Protein AF-A0A160TTA6-F1 (afdb_monomer)

Nearest PDB structures (foldseek):
  7cqw-assembly1_A  TM=9.707E-01  e=1.052E-32  Rhodovulum sp. 12E13
  7cql-assembly1_A  TM=9.781E-01  e=6.300E-30  Rhodovulum sp. 12E13
  2wgs-assembly1_A  TM=8.982E-01  e=1.687E-17  Mycobacterium tuberculosis H37Rv
  4xyc-assembly2_W  TM=8.853E-01  e=3.412E-17  Mycobacterium tuberculosis
  1hto-assembly1_A  TM=8.866E-01  e=7.288E-17  Mycobacterium tuberculosis

Solvent-accessible surface area (backbone atoms only — not comparable to full-atom values): 15210 Å² total; per-residue (Å²): 130,90,54,55,72,61,52,49,54,54,46,52,50,34,49,76,70,69,43,54,58,79,53,74,46,77,42,91,20,93,93,39,69,48,76,46,56,60,86,64,60,65,67,60,44,21,53,50,49,54,49,46,61,49,50,50,33,54,51,26,44,76,70,79,43,82,62,79,46,55,20,41,83,45,93,56,41,46,44,37,62,43,66,43,78,46,70,50,59,44,99,81,70,80,45,62,55,13,43,23,95,86,38,96,68,14,46,18,74,60,36,43,12,21,46,9,12,39,56,72,41,42,42,33,45,37,34,56,27,32,60,40,72,50,28,36,58,32,38,67,42,69,74,18,83,83,71,52,48,74,43,24,55,38,65,46,40,22,48,78,38,71,48,31,22,26,19,28,76,46,65,26,40,38,32,40,38,66,24,23,40,64,34,47,49,59,59,43,49,49,50,51,49,32,28,19,49,53,4,49,78,66,62,28,74,60,71,77,69,47,93,67,55,41,87,83,48,41,84,77,57,78,90,67,51,62,51,60,76,38,48,68,60,9,35,59,41,34,72,66,34,64,64,55,28,72,55,64,33,58,67,51,45,53,52,52,42,52,55,50,53,51,52,49,52,57,54,75,71,56,84,51,70,68,56,49,79,75,48,75,87,111

Organism: NCBI:txid652676

pLDDT: mean 97.11, std 3.69, range [58.28, 98.94]

Secondary structure (DSSP, 8-state):
---HHHHHHHHHHHHHTT--EEEEEE-SSTT-EEEEE----HHHHHHHHHHHHHHHHHHHHHTT------S-SSSSS---B--EEE--B-TTS--BTTB-TTSTTSB-HHHHHHHHHHHHTHHHHHHHHS-STTGGGTTTPPPPTTS---S--BS-EESS-TTSSEEEEETTEEEE---BTTS-HHHHHHHHHHHHHHHHHTT--------S-HHHHGGG-SSPPBPPSSHHHHHHHHTT-HHHHHHH-HHHHHHHHHHHHHHHHHHHTPPPHHHHHHHTT-

Foldseek 3Di:
DLPCVLQVVLVVVCVVVVQAWDDKDADQFDPRIDTDGDDDPLVVQLVVLVVSVVSSQVSQVVVVHGDDQQQDPDQQTAGAWDKDKDFDAPPVNPDTQQADPPDPLRGDLLVQLLLLLCLVCVQLLLCQQQVAQSSLCLAVHDQHPSRHRLEEWFSAEAECASHHQKYSVHHRIIMGGHHTSVHNSNSVSLVSCLSSVVSNVVSGGSPDHDDDRCVPCVVVDPPIGTHDSGNLSNLVSNLVDPSCCVRVNNVCSVVSSVVSVVNVVVVVPDDDPVCCVVPVVD

Sequence (282 aa):
MRRYDVISEICDAMIALGWNPYQNDHGDANGQFEMNWDFDEALITADRHVFFKYMVKAIAEKHGMRATFMPKPFANLTGNGCHAHISIWDKMGKKNLFHSARDSLGLSKLAYQFLGGILHNADALAAIFNPTVNSYKRIDAQVTLSGATWSPNAITYGGNNRTHMVRVPDKGRFELRLMDGAVNPYLLQAGVLAAGLDGVDNQRDPGKPHDINMYTEGHKLRGVRRLPSNLLDAIRVFEKSKVLKAGLGEELVASYAKLKHLEWRSYAAAISPWERDHTLDC

InterPro domains:
  IPR008146 Glutamine synthetase, catalytic domain [PF00120] (5-277)
  IPR008146 Glutamine synthetase, catalytic domain [PS51987] (1-282)
  IPR008146 Glutamine synthetase, catalytic domain [SM01230] (1-196)
  IPR014746 Glutamine synthetase/guanido kinase, catalytic domain [SSF55931] (3-281)
  IPR027303 Glutamine synthetase, glycine-rich site [PS00181] (72-87)

Radius of gyration: 19.39 Å; Cα contacts (8 Å, |Δi|>4): 486; chains: 1; bounding box: 61×42×50 Å

Structure (mmCIF, N/CA/C/O backbone):
data_AF-A0A160TTA6-F1
#
_entry.id   AF-A0A160TTA6-F1
#
loop_
_atom_site.group_PDB
_atom_site.id
_atom_site.type_symbol
_atom_site.label_atom_id
_atom_site.label_alt_id
_atom_site.label_comp_id
_atom_site.label_asym_id
_atom_site.label_entity_id
_atom_site.label_seq_id
_atom_site.pdbx_PDB_ins_code
_atom_site.Cartn_x
_atom_site.Cartn_y
_atom_site.Cartn_z
_atom_site.occupancy
_atom_site.B_iso_or_equiv
_atom_site.auth_seq_id
_atom_site.auth_comp_id
_atom_site.auth_asym_id
_atom_site.auth_atom_id
_atom_site.pdbx_PDB_model_num
ATOM 1 N N . MET A 1 1 ? 14.648 14.426 -18.984 1.00 58.28 1 MET A N 1
ATOM 2 C CA . MET A 1 1 ? 13.457 14.839 -19.766 1.00 58.28 1 MET A CA 1
ATOM 3 C C . MET A 1 1 ? 12.220 14.355 -19.022 1.00 58.28 1 MET A C 1
ATOM 5 O O . MET A 1 1 ? 12.182 13.177 -18.696 1.00 58.28 1 MET A O 1
ATOM 9 N N . ARG A 1 2 ? 11.251 15.231 -18.722 1.00 77.19 2 ARG A N 1
ATOM 10 C CA . ARG A 1 2 ? 10.098 14.977 -17.821 1.00 77.19 2 ARG A CA 1
ATOM 11 C C . ARG A 1 2 ? 9.078 13.933 -18.319 1.00 77.19 2 ARG A C 1
ATOM 13 O O . ARG A 1 2 ? 8.029 13.797 -17.713 1.00 77.19 2 ARG A O 1
ATOM 20 N N . ARG A 1 3 ? 9.385 13.226 -19.417 1.00 93.25 3 ARG A N 1
ATOM 21 C CA . ARG A 1 3 ? 8.500 12.259 -20.091 1.00 93.25 3 ARG A CA 1
ATOM 22 C C . ARG A 1 3 ? 7.095 12.838 -20.314 1.00 93.25 3 ARG A C 1
ATOM 24 O O . ARG A 1 3 ? 6.107 12.172 -20.057 1.00 93.25 3 ARG A O 1
ATOM 31 N N . TYR A 1 4 ? 7.030 14.096 -20.760 1.00 96.12 4 TYR A N 1
ATOM 32 C CA . TYR A 1 4 ? 5.779 14.851 -20.831 1.00 96.12 4 TYR A CA 1
ATOM 33 C C . TYR A 1 4 ? 4.721 14.121 -21.661 1.00 96.12 4 TYR A C 1
ATOM 35 O O . TYR A 1 4 ? 3.651 13.873 -21.131 1.00 96.12 4 TYR A O 1
ATOM 43 N N . ASP A 1 5 ? 5.064 13.675 -22.873 1.00 97.44 5 ASP A N 1
ATOM 44 C CA . ASP A 1 5 ? 4.097 13.092 -23.815 1.00 97.44 5 ASP A CA 1
ATOM 45 C C . ASP A 1 5 ? 3.370 11.855 -23.260 1.00 97.44 5 ASP A C 1
ATOM 47 O O . ASP A 1 5 ? 2.154 11.732 -23.389 1.00 97.44 5 ASP A O 1
ATOM 51 N N . VAL A 1 6 ? 4.094 10.947 -22.592 1.00 98.06 6 VAL A N 1
ATOM 52 C CA . VAL A 1 6 ? 3.485 9.746 -21.996 1.00 98.06 6 VAL A CA 1
ATOM 53 C C . VAL A 1 6 ? 2.666 10.094 -20.747 1.00 98.06 6 VAL A C 1
ATOM 55 O O . VAL A 1 6 ? 1.596 9.529 -20.538 1.00 98.06 6 VAL A O 1
ATOM 58 N N . ILE A 1 7 ? 3.138 11.040 -19.925 1.00 98.31 7 ILE A N 1
ATOM 59 C CA . ILE A 1 7 ? 2.449 11.462 -18.696 1.00 98.31 7 ILE A CA 1
ATOM 60 C C . ILE A 1 7 ? 1.167 12.229 -19.027 1.00 98.31 7 ILE A C 1
ATOM 62 O O . ILE A 1 7 ? 0.130 11.962 -18.422 1.00 98.31 7 ILE A O 1
ATOM 66 N N . SER A 1 8 ? 1.209 13.149 -19.992 1.00 98.06 8 SER A N 1
ATOM 67 C CA . SER A 1 8 ? 0.031 13.904 -20.415 1.00 98.06 8 SER A CA 1
ATOM 68 C C . SER A 1 8 ? -1.012 12.986 -21.042 1.00 98.06 8 SER A C 1
ATOM 70 O O . SER A 1 8 ? -2.169 13.086 -20.663 1.00 98.06 8 SER A O 1
ATOM 72 N N . GLU A 1 9 ? -0.626 12.019 -21.886 1.00 98.62 9 GLU A N 1
ATOM 73 C CA . GLU A 1 9 ? -1.595 11.088 -22.487 1.00 98.62 9 GLU A CA 1
ATOM 74 C C . GLU A 1 9 ? -2.317 10.231 -21.429 1.00 98.62 9 GLU A C 1
ATOM 76 O O . GLU A 1 9 ? -3.533 10.051 -21.499 1.00 98.62 9 GLU A O 1
ATOM 81 N N . ILE A 1 10 ? -1.600 9.736 -20.412 1.00 98.69 10 ILE A N 1
ATOM 82 C CA . ILE A 1 10 ? -2.230 8.999 -19.303 1.00 98.69 10 ILE A CA 1
ATOM 83 C C . ILE A 1 10 ? -3.153 9.929 -18.493 1.00 98.69 10 ILE A C 1
ATOM 85 O O . ILE A 1 10 ? -4.236 9.515 -18.074 1.00 98.69 10 ILE A O 1
ATOM 89 N N . CYS A 1 11 ? -2.747 11.183 -18.270 1.00 98.75 11 CYS A N 1
ATOM 90 C CA . CYS A 1 11 ? -3.541 12.160 -17.528 1.00 98.75 11 CYS A CA 1
ATOM 91 C C . CYS A 1 11 ? -4.828 12.510 -18.284 1.00 98.75 11 CYS A C 1
ATOM 93 O O . CYS A 1 11 ? -5.907 12.478 -17.698 1.00 98.75 11 CYS A O 1
ATOM 95 N N . ASP A 1 12 ? -4.734 12.758 -19.588 1.00 98.69 12 ASP A N 1
ATOM 96 C CA . ASP A 1 12 ? -5.869 13.056 -20.461 1.00 98.69 12 ASP A CA 1
ATOM 97 C C . ASP A 1 12 ? -6.853 11.882 -20.516 1.00 98.69 12 ASP A C 1
ATOM 99 O O . ASP A 1 12 ? -8.067 12.085 -20.475 1.00 98.69 12 ASP A O 1
ATOM 103 N N . ALA A 1 13 ? -6.353 10.641 -20.514 1.00 98.75 13 ALA A N 1
ATOM 104 C CA . ALA A 1 13 ? -7.200 9.457 -20.404 1.00 98.75 13 ALA A CA 1
ATOM 105 C C . ALA A 1 13 ? -7.976 9.425 -19.072 1.00 98.75 13 ALA A C 1
ATOM 107 O O . ALA A 1 13 ? -9.175 9.149 -19.069 1.00 98.75 13 ALA A O 1
ATOM 108 N N . MET A 1 14 ? -7.342 9.765 -17.944 1.00 98.81 14 MET A N 1
ATOM 109 C CA . MET A 1 14 ? -8.037 9.879 -16.652 1.00 98.81 14 MET A CA 1
ATOM 110 C C . MET A 1 14 ? -9.062 11.025 -16.625 1.00 98.81 14 MET A C 1
ATOM 112 O O . MET A 1 14 ? -10.125 10.866 -16.020 1.00 98.81 14 MET A O 1
ATOM 116 N N . ILE A 1 15 ? -8.782 12.156 -17.290 1.00 98.75 15 ILE A N 1
ATOM 117 C CA . ILE A 1 15 ? -9.747 13.257 -17.466 1.00 98.75 15 ILE A CA 1
ATOM 118 C C . ILE A 1 15 ? -10.962 12.760 -18.256 1.00 98.75 15 ILE A C 1
ATOM 120 O O . ILE A 1 15 ? -12.094 12.942 -17.812 1.00 98.75 15 ILE A O 1
ATOM 124 N N . ALA A 1 16 ? -10.742 12.081 -19.385 1.00 98.69 16 ALA A N 1
ATOM 125 C CA . ALA A 1 16 ? -11.813 11.542 -20.223 1.00 98.69 16 ALA A CA 1
ATOM 126 C C . ALA A 1 16 ? -12.671 10.488 -19.498 1.00 98.69 16 ALA A C 1
ATOM 128 O O . ALA A 1 16 ? -13.871 10.389 -19.746 1.00 98.69 16 ALA A O 1
ATOM 129 N N . LEU A 1 17 ? -12.072 9.726 -18.579 1.00 98.56 17 LEU A N 1
ATOM 130 C CA . LEU A 1 17 ? -12.767 8.750 -17.733 1.00 98.56 17 LEU A CA 1
ATOM 131 C C . LEU A 1 17 ? -13.467 9.379 -16.514 1.00 98.56 17 LEU A C 1
ATOM 133 O O . LEU A 1 17 ? -14.127 8.662 -15.761 1.00 98.56 17 LEU A O 1
ATOM 137 N N . GLY A 1 18 ? -13.324 10.692 -16.299 1.00 98.50 18 GLY A N 1
ATOM 138 C CA . GLY A 1 18 ? -13.956 11.411 -15.192 1.00 98.50 18 GLY A CA 1
ATOM 139 C C . GLY A 1 18 ? -13.368 11.080 -13.819 1.00 98.50 18 GLY A C 1
ATOM 140 O O . GLY A 1 18 ? -14.086 11.110 -12.826 1.00 98.50 18 GLY A O 1
ATOM 141 N N . TRP A 1 19 ? -12.084 10.715 -13.744 1.00 98.56 19 TRP A N 1
ATOM 142 C CA . TRP A 1 19 ? -11.431 10.362 -12.473 1.00 98.56 19 TRP A CA 1
ATOM 143 C C . TRP A 1 19 ? -10.874 11.573 -11.717 1.00 98.56 19 TRP A C 1
ATOM 145 O O . TRP A 1 19 ? -10.394 11.414 -10.599 1.00 98.56 19 TRP A O 1
ATOM 155 N N . ASN A 1 20 ? -10.926 12.764 -12.321 1.00 98.44 20 ASN A N 1
ATOM 156 C CA . ASN A 1 20 ? -10.395 14.015 -11.773 1.00 98.44 20 ASN A CA 1
ATOM 157 C C . ASN A 1 20 ? -8.917 13.907 -11.341 1.00 98.44 20 ASN A C 1
ATOM 159 O O . ASN A 1 20 ? -8.597 14.043 -10.157 1.00 98.44 20 ASN A O 1
ATOM 163 N N . PRO A 1 21 ? -7.982 13.639 -12.271 1.00 98.69 21 PRO A N 1
ATOM 164 C CA . PRO A 1 21 ? -6.564 13.716 -11.949 1.00 98.69 21 PRO A CA 1
ATOM 165 C C . PRO A 1 21 ? -6.176 15.154 -11.585 1.00 98.69 21 PRO A C 1
ATOM 167 O O . PRO A 1 21 ? -6.604 16.100 -12.246 1.00 98.69 21 PRO A O 1
ATOM 170 N N . TYR A 1 22 ? -5.360 15.322 -10.544 1.00 98.12 22 TYR A N 1
ATOM 171 C CA . TYR A 1 22 ? -5.055 16.652 -9.995 1.00 98.12 22 TYR A CA 1
ATOM 172 C C . TYR A 1 22 ? -3.560 16.961 -9.854 1.00 98.12 22 TYR A C 1
ATOM 174 O O . TYR A 1 22 ? -3.201 18.127 -9.696 1.00 98.12 22 TYR A O 1
ATOM 182 N N . GLN A 1 23 ? -2.675 15.961 -9.924 1.00 97.81 23 GLN A N 1
ATOM 183 C CA . GLN A 1 23 ? -1.223 16.174 -9.943 1.00 97.81 23 GLN A CA 1
ATOM 184 C C . GLN A 1 23 ? -0.488 15.006 -10.610 1.00 97.81 23 GLN A C 1
ATOM 186 O O . GLN A 1 23 ? -0.948 13.861 -10.574 1.00 97.81 23 GLN A O 1
ATOM 191 N N . ASN A 1 24 ? 0.668 15.314 -11.197 1.00 98.06 24 ASN A N 1
ATOM 192 C CA . ASN A 1 24 ? 1.591 14.348 -11.780 1.00 98.06 24 ASN A CA 1
ATOM 193 C C . ASN A 1 24 ? 3.011 14.742 -11.380 1.00 98.06 24 ASN A C 1
ATOM 195 O O . ASN A 1 24 ? 3.449 15.854 -11.681 1.00 98.06 24 ASN A O 1
ATOM 199 N N . ASP A 1 25 ? 3.734 13.827 -10.748 1.00 97.25 25 ASP A N 1
ATOM 200 C CA . ASP A 1 25 ? 5.014 14.116 -10.118 1.00 97.25 25 ASP A CA 1
ATOM 201 C C . ASP A 1 25 ? 6.105 13.170 -10.616 1.00 97.25 25 ASP A C 1
ATOM 203 O O . ASP A 1 25 ? 5.880 11.990 -10.898 1.00 97.25 25 ASP A O 1
ATOM 207 N N . HIS A 1 26 ? 7.331 13.688 -10.688 1.00 97.00 26 HIS A N 1
ATOM 208 C CA . HIS A 1 26 ? 8.497 12.817 -10.706 1.00 97.00 26 HIS A CA 1
ATOM 209 C C . HIS A 1 26 ? 8.691 12.285 -9.281 1.00 97.00 26 HIS A C 1
ATOM 211 O O . HIS A 1 26 ? 8.783 13.065 -8.334 1.00 97.00 26 HIS A O 1
ATOM 217 N N . GLY A 1 27 ? 8.753 10.962 -9.136 1.00 93.69 27 GLY A N 1
ATOM 218 C CA . GLY A 1 27 ? 8.990 10.306 -7.854 1.00 93.69 27 GLY A CA 1
ATOM 219 C C . GLY A 1 27 ? 10.400 10.563 -7.318 1.00 93.69 27 GLY A C 1
ATOM 220 O O . GLY A 1 27 ? 11.229 11.215 -7.949 1.00 93.69 27 GLY A O 1
ATOM 221 N N . ASP A 1 28 ? 10.694 10.021 -6.142 1.00 97.31 28 ASP A N 1
ATOM 222 C CA . ASP A 1 28 ? 11.989 10.223 -5.481 1.00 97.31 28 ASP A CA 1
ATOM 223 C C . ASP A 1 28 ? 13.131 9.458 -6.182 1.00 97.31 28 ASP A C 1
ATOM 225 O O . ASP A 1 28 ? 14.270 9.920 -6.235 1.00 97.31 28 ASP A O 1
ATOM 229 N N . ALA A 1 29 ? 12.830 8.299 -6.779 1.00 97.50 29 ALA A N 1
ATOM 230 C CA . ALA A 1 29 ? 13.793 7.553 -7.584 1.00 97.50 29 ALA A CA 1
ATOM 231 C C . ALA A 1 29 ? 13.915 8.104 -9.016 1.00 97.50 29 ALA A C 1
ATOM 233 O O . ALA A 1 29 ? 12.930 8.462 -9.660 1.00 97.50 29 ALA A O 1
ATOM 234 N N . ASN A 1 30 ? 15.129 8.077 -9.573 1.00 96.88 30 ASN A N 1
ATOM 235 C CA . ASN A 1 30 ? 15.360 8.396 -10.985 1.00 96.88 30 ASN A CA 1
ATOM 236 C C . ASN A 1 30 ? 14.511 7.495 -11.902 1.00 96.88 30 ASN A C 1
ATOM 238 O O . ASN A 1 30 ? 14.653 6.273 -11.871 1.00 96.88 30 ASN A O 1
ATOM 242 N N . GLY A 1 31 ? 13.651 8.099 -12.731 1.00 96.19 31 GLY A N 1
ATOM 243 C CA . GLY A 1 31 ? 12.747 7.374 -13.634 1.00 96.19 31 GLY A CA 1
ATOM 244 C C . GLY A 1 31 ? 11.439 6.889 -12.996 1.00 96.19 31 GLY A C 1
ATOM 245 O O . GLY A 1 31 ? 10.679 6.188 -13.661 1.00 96.19 31 GLY A O 1
ATOM 246 N N . GLN A 1 32 ? 11.167 7.254 -11.742 1.00 98.19 32 GLN A N 1
ATOM 247 C CA . GLN A 1 32 ? 9.895 7.003 -11.067 1.00 98.19 32 GLN A CA 1
ATOM 248 C C . GLN A 1 32 ? 8.922 8.161 -11.308 1.00 98.19 32 GLN A C 1
ATOM 250 O O . GLN A 1 32 ? 9.328 9.320 -11.336 1.00 98.19 32 GLN A O 1
ATOM 255 N N . PHE A 1 33 ? 7.635 7.848 -11.443 1.00 98.38 33 PHE A N 1
ATOM 256 C CA . PHE A 1 33 ? 6.562 8.826 -11.617 1.00 98.38 33 PHE A CA 1
ATOM 257 C C . PHE A 1 33 ? 5.347 8.430 -10.778 1.00 98.38 33 PHE A C 1
ATOM 259 O O . PHE A 1 33 ? 5.135 7.245 -10.513 1.00 98.38 33 PHE A O 1
ATOM 266 N N . GLU A 1 34 ? 4.558 9.423 -10.384 1.00 98.50 34 GLU A N 1
ATOM 267 C CA . GLU A 1 34 ? 3.290 9.270 -9.674 1.00 98.50 34 GLU A CA 1
ATOM 268 C C . GLU A 1 34 ? 2.223 10.128 -10.362 1.00 98.50 34 GLU A C 1
ATOM 270 O O . GLU A 1 34 ? 2.516 11.218 -10.853 1.00 98.50 34 GLU A O 1
ATOM 275 N N . MET A 1 35 ? 0.994 9.620 -10.426 1.00 98.62 35 MET A N 1
ATOM 276 C CA . MET A 1 35 ? -0.158 10.333 -10.973 1.00 98.62 35 MET A CA 1
ATOM 277 C C . MET A 1 35 ? -1.334 10.108 -10.030 1.00 98.62 35 MET A C 1
ATOM 279 O O . MET A 1 35 ? -1.684 8.956 -9.760 1.00 98.62 35 MET A O 1
ATOM 283 N N . ASN A 1 36 ? -1.920 11.185 -9.509 1.00 98.75 36 ASN A N 1
ATOM 284 C CA . ASN A 1 36 ? -2.978 11.103 -8.505 1.00 98.75 36 ASN A CA 1
ATOM 285 C C . ASN A 1 36 ? -4.312 11.599 -9.058 1.00 98.75 36 ASN A C 1
ATOM 287 O O . ASN A 1 36 ? -4.366 12.545 -9.846 1.00 98.75 36 ASN A O 1
ATOM 291 N N . TRP A 1 37 ? -5.383 10.968 -8.589 1.00 98.81 37 TRP A N 1
ATOM 292 C CA . TRP A 1 37 ? -6.767 11.261 -8.938 1.00 98.81 37 TRP A CA 1
ATOM 293 C C . TRP A 1 37 ? -7.654 11.179 -7.691 1.00 98.81 37 TRP A C 1
ATOM 295 O O . TRP A 1 37 ? -7.202 10.708 -6.640 1.00 98.81 37 TRP A O 1
ATOM 305 N N . ASP A 1 38 ? -8.892 11.663 -7.788 1.00 98.56 38 ASP A N 1
ATOM 306 C CA . ASP A 1 38 ? -9.808 11.734 -6.648 1.00 98.56 38 ASP A CA 1
ATOM 307 C C . ASP A 1 38 ? -10.083 10.357 -6.019 1.00 98.56 38 ASP A C 1
ATOM 309 O O . ASP A 1 38 ? -10.197 9.327 -6.693 1.00 98.56 38 ASP A O 1
ATOM 313 N N . PHE A 1 39 ? -10.230 10.345 -4.693 1.00 98.19 39 PHE A N 1
ATOM 314 C CA . PHE A 1 39 ? -10.709 9.163 -3.982 1.00 98.19 39 PHE A CA 1
ATOM 315 C C . PHE A 1 39 ? -12.179 8.888 -4.320 1.00 98.19 39 PHE A C 1
ATOM 317 O O . PHE A 1 39 ? -12.927 9.787 -4.697 1.00 98.19 39 PHE A O 1
ATOM 324 N N . ASP A 1 40 ? -12.604 7.643 -4.132 1.00 97.94 40 ASP A N 1
ATOM 325 C CA . ASP A 1 40 ? -13.982 7.217 -4.369 1.00 97.94 40 ASP A CA 1
ATOM 326 C C . ASP A 1 40 ? -14.344 6.056 -3.432 1.00 97.94 40 ASP A C 1
ATOM 328 O O . ASP A 1 40 ? -13.529 5.634 -2.601 1.00 97.94 40 ASP A O 1
ATOM 332 N N . GLU A 1 41 ? -15.541 5.494 -3.586 1.00 97.62 41 GLU A N 1
ATOM 333 C CA . GLU A 1 41 ? -15.908 4.233 -2.951 1.00 97.62 41 GLU A CA 1
ATOM 334 C C . GLU A 1 41 ? -14.845 3.152 -3.202 1.00 97.62 41 GLU A C 1
ATOM 336 O O . GLU A 1 41 ? -14.205 3.089 -4.258 1.00 97.62 41 GLU A O 1
ATOM 341 N N . ALA A 1 42 ? -14.647 2.276 -2.215 1.00 98.00 42 ALA A N 1
ATOM 342 C CA . ALA A 1 42 ? -13.538 1.324 -2.216 1.00 98.00 42 ALA A CA 1
ATOM 343 C C . ALA A 1 42 ? -13.537 0.410 -3.454 1.00 98.00 42 ALA A C 1
ATOM 345 O O . ALA A 1 42 ? -12.476 0.158 -4.025 1.00 98.00 42 ALA A O 1
ATOM 346 N N . LEU A 1 43 ? -14.716 -0.052 -3.890 1.00 98.56 43 LEU A N 1
ATOM 347 C CA . LEU A 1 43 ? -14.852 -0.904 -5.073 1.00 98.56 43 LEU A CA 1
ATOM 348 C C . LEU A 1 43 ? -14.518 -0.142 -6.363 1.00 98.56 43 LEU A C 1
ATOM 350 O O . LEU A 1 43 ? -13.708 -0.620 -7.152 1.00 98.56 43 LEU A O 1
ATOM 354 N N . ILE A 1 44 ? -15.054 1.073 -6.522 1.00 98.62 44 ILE A N 1
ATOM 355 C CA . ILE A 1 44 ? -14.758 1.942 -7.670 1.00 98.62 44 ILE A CA 1
ATOM 356 C C . ILE A 1 44 ? -13.254 2.217 -7.737 1.00 98.62 44 ILE A C 1
ATOM 358 O O . ILE A 1 44 ? -12.626 2.048 -8.780 1.00 98.62 44 ILE A O 1
ATOM 362 N N . THR A 1 45 ? -12.640 2.575 -6.608 1.00 98.81 45 THR A N 1
ATOM 363 C CA . THR A 1 45 ? -11.193 2.806 -6.534 1.00 98.81 45 THR A CA 1
ATOM 364 C C . THR A 1 45 ? -10.389 1.541 -6.859 1.00 98.81 45 THR A C 1
ATOM 366 O O . THR A 1 45 ? -9.350 1.639 -7.513 1.00 98.81 45 THR A O 1
ATOM 369 N N . ALA A 1 46 ? -10.845 0.350 -6.453 1.00 98.88 46 ALA A N 1
ATOM 370 C CA . ALA A 1 46 ? -10.182 -0.908 -6.800 1.00 98.88 46 ALA A CA 1
ATOM 371 C C . ALA A 1 46 ? -10.206 -1.175 -8.313 1.00 98.88 46 ALA A C 1
ATOM 373 O O . ALA A 1 46 ? -9.157 -1.481 -8.885 1.00 98.88 46 ALA A O 1
ATOM 374 N N . ASP A 1 47 ? -11.357 -0.984 -8.962 1.00 98.88 47 ASP A N 1
ATOM 375 C CA . ASP A 1 47 ? -11.508 -1.136 -10.414 1.00 98.88 47 ASP A CA 1
ATOM 376 C C . ASP A 1 47 ? -10.645 -0.122 -11.172 1.00 98.88 47 ASP A C 1
ATOM 378 O O . ASP A 1 47 ? -9.870 -0.496 -12.062 1.00 98.88 47 ASP A O 1
ATOM 382 N N . ARG A 1 48 ? -10.687 1.154 -10.756 1.00 98.81 48 ARG A N 1
ATOM 383 C CA . ARG A 1 48 ? -9.811 2.205 -11.296 1.00 98.81 48 ARG A CA 1
ATOM 384 C C . ARG A 1 48 ? -8.342 1.832 -11.144 1.00 98.81 48 ARG A C 1
ATOM 386 O O . ARG A 1 48 ? -7.582 1.973 -12.092 1.00 98.81 48 ARG A O 1
ATOM 393 N N . HIS A 1 49 ? -7.928 1.300 -9.997 1.00 98.88 49 HIS A N 1
ATOM 394 C CA . HIS A 1 49 ? -6.537 0.916 -9.754 1.00 98.88 49 HIS A CA 1
ATOM 395 C C . HIS A 1 49 ? -6.089 -0.258 -10.649 1.00 98.88 49 HIS A C 1
ATOM 397 O O . HIS A 1 49 ? -4.981 -0.224 -11.195 1.00 98.88 49 HIS A O 1
ATOM 403 N N . VAL A 1 50 ? -6.933 -1.274 -10.871 1.00 98.81 50 VAL A N 1
ATOM 404 C CA . VAL A 1 50 ? -6.637 -2.338 -11.851 1.00 98.81 50 VAL A CA 1
ATOM 405 C C . VAL A 1 50 ? -6.456 -1.742 -13.246 1.00 98.81 50 VAL A C 1
ATOM 407 O O . VAL A 1 50 ? -5.430 -1.987 -13.892 1.00 98.81 50 VAL A O 1
ATOM 410 N N . PHE A 1 51 ? -7.420 -0.932 -13.689 1.00 98.88 51 PHE A N 1
ATOM 411 C CA . PHE A 1 51 ? -7.394 -0.328 -15.016 1.00 98.88 51 PHE A CA 1
ATOM 412 C C . PHE A 1 51 ? -6.213 0.630 -15.187 1.00 98.88 51 PHE A C 1
ATOM 414 O O . PHE A 1 51 ? -5.542 0.585 -16.212 1.00 98.88 51 PHE A O 1
ATOM 421 N N . PHE A 1 52 ? -5.877 1.421 -14.169 1.00 98.94 52 PHE A N 1
ATOM 422 C CA . PHE A 1 52 ? -4.738 2.336 -14.175 1.00 98.94 52 PHE A CA 1
ATOM 423 C C . PHE A 1 52 ? -3.428 1.600 -14.463 1.00 98.94 5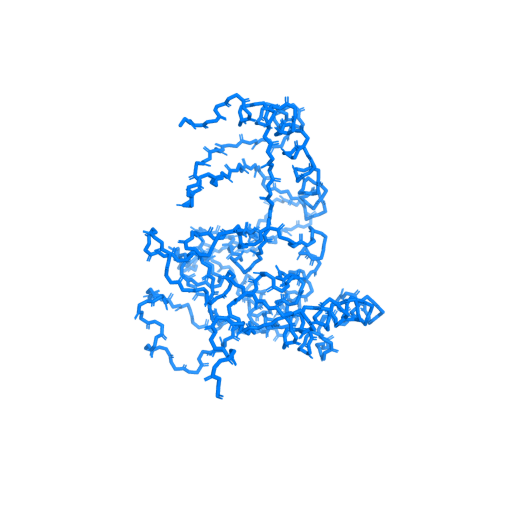2 PHE A C 1
ATOM 425 O O . PHE A 1 52 ? -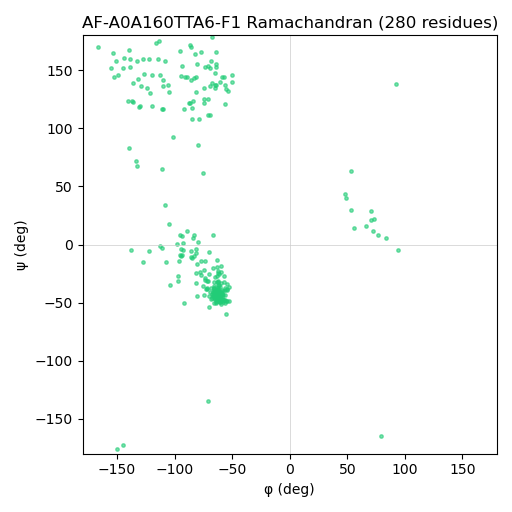2.676 1.987 -15.354 1.00 98.94 52 PHE A O 1
ATOM 432 N N . LYS A 1 53 ? -3.171 0.479 -13.775 1.00 98.88 53 LYS A N 1
ATOM 433 C CA . LYS A 1 53 ? -1.955 -0.320 -14.000 1.00 98.88 53 LYS A CA 1
ATOM 434 C C . LYS A 1 53 ? -1.879 -0.873 -15.423 1.00 98.88 53 LYS A C 1
ATOM 436 O O . LYS A 1 53 ? -0.776 -1.002 -15.955 1.00 98.88 53 LYS A O 1
ATOM 441 N N . TYR A 1 54 ? -3.017 -1.230 -16.014 1.00 98.88 54 TYR A N 1
ATOM 442 C CA . TYR A 1 54 ? -3.103 -1.652 -17.412 1.00 98.88 54 TYR A CA 1
ATOM 443 C C . TYR A 1 54 ? -2.857 -0.475 -18.365 1.00 98.88 54 TYR A C 1
ATOM 445 O O . TYR A 1 54 ? -1.940 -0.541 -19.181 1.00 98.88 54 TYR A O 1
ATOM 453 N N . MET A 1 55 ? -3.607 0.615 -18.203 1.00 98.81 55 MET A N 1
ATOM 454 C CA . MET A 1 55 ? -3.540 1.828 -19.016 1.00 98.81 55 MET A CA 1
ATOM 455 C C . MET A 1 55 ? -2.124 2.408 -19.061 1.00 98.81 55 MET A C 1
ATOM 457 O O . MET A 1 55 ? -1.593 2.645 -20.142 1.00 98.81 55 MET A O 1
ATOM 461 N N . VAL A 1 56 ? -1.470 2.551 -17.906 1.00 98.88 56 VAL A N 1
ATOM 462 C CA . VAL A 1 56 ? -0.093 3.058 -17.812 1.00 98.88 56 VAL A CA 1
ATOM 463 C C . VAL A 1 56 ? 0.885 2.170 -18.583 1.00 98.88 56 VAL A C 1
ATOM 465 O O . VAL A 1 56 ? 1.760 2.680 -19.276 1.00 98.88 56 VAL A O 1
ATOM 468 N N . LYS A 1 57 ? 0.752 0.839 -18.493 1.00 98.88 57 LYS A N 1
ATOM 469 C CA . LYS A 1 57 ? 1.618 -0.088 -19.240 1.00 98.88 57 LYS A CA 1
ATOM 470 C C . LYS A 1 57 ? 1.373 -0.003 -20.742 1.00 98.88 57 LYS A C 1
ATOM 472 O O . LYS A 1 57 ? 2.343 0.083 -21.484 1.00 98.88 57 LYS A O 1
ATOM 477 N N . ALA A 1 58 ? 0.109 0.006 -21.163 1.00 98.88 58 ALA A N 1
ATOM 478 C CA . ALA A 1 58 ? -0.272 0.059 -22.570 1.00 98.88 58 ALA A CA 1
ATOM 479 C C . ALA A 1 58 ? 0.174 1.372 -23.233 1.00 98.88 58 ALA A C 1
ATOM 481 O O . ALA A 1 58 ? 0.762 1.352 -24.312 1.00 98.88 58 ALA A O 1
ATOM 482 N N . ILE A 1 59 ? -0.041 2.512 -22.570 1.00 98.81 59 ILE A N 1
ATOM 483 C CA . ILE A 1 59 ? 0.387 3.817 -23.087 1.00 98.81 59 ILE A CA 1
ATOM 484 C C . ILE A 1 59 ? 1.916 3.928 -23.057 1.00 98.81 59 ILE A C 1
ATOM 486 O O . ILE A 1 59 ? 2.509 4.368 -24.036 1.00 98.81 59 ILE A O 1
ATOM 490 N N . ALA A 1 60 ? 2.593 3.457 -22.004 1.00 98.56 60 ALA A N 1
ATOM 491 C CA . ALA A 1 60 ? 4.057 3.417 -22.006 1.00 98.56 60 ALA A CA 1
ATOM 492 C C . ALA A 1 60 ? 4.609 2.587 -23.179 1.00 98.56 60 ALA A C 1
ATOM 494 O O . ALA A 1 60 ? 5.531 3.041 -23.852 1.00 98.56 60 ALA A O 1
ATOM 495 N N . GLU A 1 61 ? 4.023 1.420 -23.458 1.00 98.75 61 GLU A N 1
ATOM 496 C CA . GLU A 1 61 ? 4.411 0.554 -24.578 1.00 98.75 61 GLU A CA 1
ATOM 497 C C . GLU A 1 61 ? 4.171 1.220 -25.938 1.00 98.75 61 GLU A C 1
ATOM 499 O O . GLU A 1 61 ? 5.064 1.214 -26.785 1.00 98.75 61 GLU A O 1
ATOM 504 N N . LYS A 1 62 ? 3.024 1.889 -26.118 1.00 98.50 62 LYS A N 1
ATOM 505 C CA . LYS A 1 62 ? 2.729 2.712 -27.305 1.00 98.50 62 LYS A CA 1
ATOM 506 C C . LYS A 1 62 ? 3.807 3.777 -27.555 1.00 98.50 62 LYS A C 1
ATOM 508 O O . LYS A 1 62 ? 4.112 4.085 -28.703 1.00 98.50 62 LYS A O 1
ATOM 513 N N . HIS A 1 63 ? 4.404 4.311 -26.492 1.00 98.12 63 HIS A N 1
ATOM 514 C CA . HIS A 1 63 ? 5.492 5.294 -26.542 1.00 98.12 63 HIS A CA 1
ATOM 515 C C . HIS A 1 63 ? 6.900 4.665 -26.585 1.00 98.12 63 HIS A C 1
ATOM 517 O O . HIS A 1 63 ? 7.896 5.365 -26.397 1.00 98.12 63 HIS A O 1
ATOM 523 N N . GLY A 1 64 ? 7.021 3.350 -26.809 1.00 98.06 64 GLY A N 1
ATOM 524 C CA . GLY A 1 64 ? 8.310 2.648 -26.866 1.00 98.06 64 GLY A CA 1
ATOM 525 C C . GLY A 1 64 ? 9.015 2.522 -25.509 1.00 98.06 64 GLY A C 1
ATOM 526 O O . GLY A 1 64 ? 10.234 2.358 -25.448 1.00 98.06 64 GLY A O 1
ATOM 527 N N . MET A 1 65 ? 8.268 2.629 -24.410 1.00 97.69 65 MET A N 1
ATOM 528 C CA . MET A 1 65 ? 8.755 2.534 -23.033 1.00 97.69 65 MET A CA 1
ATOM 529 C C . MET A 1 65 ? 8.139 1.327 -22.314 1.00 97.69 65 MET A C 1
ATOM 531 O O . MET A 1 65 ? 7.246 0.651 -22.815 1.00 97.69 65 MET A O 1
ATOM 535 N N . ARG A 1 66 ? 8.603 1.053 -21.091 1.00 98.44 66 ARG A N 1
ATOM 536 C CA . ARG A 1 66 ? 8.016 0.029 -20.221 1.00 98.44 66 ARG A CA 1
ATOM 537 C C . ARG A 1 66 ? 7.750 0.601 -18.840 1.00 98.44 66 ARG A C 1
ATOM 539 O O . ARG A 1 66 ? 8.684 0.974 -18.136 1.00 98.44 66 ARG A O 1
ATOM 546 N N . ALA A 1 67 ? 6.487 0.594 -18.428 1.00 98.69 67 ALA A N 1
ATOM 547 C CA . ALA A 1 67 ? 6.120 0.880 -17.049 1.00 98.69 67 ALA A CA 1
ATOM 548 C C . ALA A 1 67 ? 6.201 -0.387 -16.185 1.00 98.69 67 ALA A C 1
ATOM 550 O O . ALA A 1 67 ? 5.819 -1.486 -16.603 1.00 98.69 67 ALA A O 1
ATOM 551 N N . THR A 1 68 ? 6.668 -0.237 -14.947 1.00 98.75 68 THR A N 1
ATOM 552 C CA . THR A 1 68 ? 6.684 -1.311 -13.952 1.00 98.75 68 THR A CA 1
ATOM 553 C C . THR A 1 68 ? 6.224 -0.794 -12.599 1.00 98.75 68 THR A C 1
ATOM 555 O O . THR A 1 68 ? 6.619 0.281 -12.166 1.00 98.75 68 THR A O 1
ATOM 558 N N . PHE A 1 69 ? 5.414 -1.603 -11.921 1.00 98.88 69 PHE A N 1
ATOM 559 C CA . PHE A 1 69 ? 4.958 -1.366 -10.549 1.00 98.88 69 PHE A CA 1
ATOM 560 C C . PHE A 1 69 ? 5.694 -2.282 -9.557 1.00 98.88 69 PHE A C 1
ATOM 562 O O . PHE A 1 69 ? 5.225 -2.515 -8.448 1.00 98.88 69 PHE A O 1
ATOM 569 N N . MET A 1 70 ? 6.832 -2.854 -9.972 1.00 98.81 70 MET A N 1
ATOM 570 C CA . MET A 1 70 ? 7.665 -3.713 -9.131 1.00 98.81 70 MET A CA 1
ATOM 571 C C . MET A 1 70 ? 8.062 -2.971 -7.841 1.00 98.81 70 MET A C 1
ATOM 573 O O . MET A 1 70 ? 8.489 -1.820 -7.945 1.00 98.81 70 MET A O 1
ATOM 577 N N . PRO A 1 71 ? 7.959 -3.588 -6.649 1.00 98.62 71 PRO A N 1
ATOM 578 C CA . PRO A 1 71 ? 8.182 -2.897 -5.374 1.00 98.62 71 PRO A CA 1
ATOM 5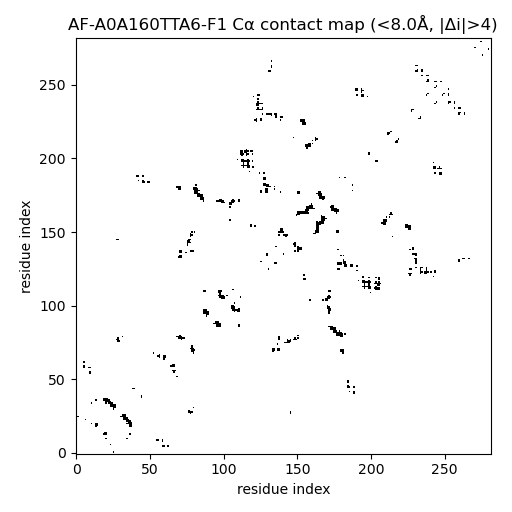79 C C . PRO A 1 71 ? 9.570 -2.269 -5.233 1.00 98.62 71 PRO A C 1
ATOM 581 O O . PRO A 1 71 ? 9.700 -1.136 -4.777 1.00 98.62 71 PRO A O 1
ATOM 584 N N . LYS A 1 72 ? 10.614 -2.988 -5.645 1.00 98.50 72 LYS A N 1
ATOM 585 C CA . LYS A 1 72 ? 12.014 -2.566 -5.574 1.00 98.50 72 LYS A CA 1
ATOM 586 C C . LYS A 1 72 ? 12.745 -2.988 -6.857 1.00 98.50 72 LYS A C 1
ATOM 588 O O . LYS A 1 72 ? 13.380 -4.045 -6.873 1.00 98.50 72 LYS A O 1
ATOM 593 N N . PRO A 1 73 ? 12.636 -2.197 -7.941 1.00 98.12 73 PRO A N 1
ATOM 594 C CA . PRO A 1 73 ? 13.245 -2.531 -9.229 1.00 98.12 73 PRO A CA 1
ATOM 595 C C . PRO A 1 73 ? 14.756 -2.262 -9.263 1.00 98.12 73 PRO A C 1
ATOM 597 O O . PRO A 1 73 ? 15.476 -2.927 -9.999 1.00 98.12 73 PRO A O 1
ATOM 600 N N . PHE A 1 74 ? 15.241 -1.324 -8.444 1.00 97.75 74 PHE A N 1
ATOM 601 C CA . PHE A 1 74 ? 16.655 -0.967 -8.337 1.00 97.75 74 PHE A CA 1
ATOM 602 C C . PHE A 1 74 ? 17.082 -0.984 -6.868 1.00 97.75 74 PHE A C 1
ATOM 604 O O . PHE A 1 74 ? 16.359 -0.487 -6.003 1.00 97.75 74 PHE A O 1
ATOM 611 N N . ALA A 1 75 ? 18.250 -1.559 -6.572 1.00 94.81 75 ALA A N 1
ATOM 612 C CA . ALA A 1 75 ? 18.701 -1.773 -5.195 1.00 94.81 75 ALA A CA 1
ATOM 613 C C . ALA A 1 75 ? 18.946 -0.453 -4.437 1.00 94.81 75 ALA A C 1
ATOM 615 O O . ALA A 1 75 ? 18.512 -0.301 -3.295 1.00 94.81 75 ALA A O 1
ATOM 616 N N . ASN A 1 76 ? 19.577 0.519 -5.097 1.00 95.69 76 ASN A N 1
ATOM 617 C CA . ASN A 1 76 ? 20.034 1.787 -4.519 1.00 95.69 76 ASN A CA 1
ATOM 618 C C . ASN A 1 76 ? 19.047 2.963 -4.679 1.00 9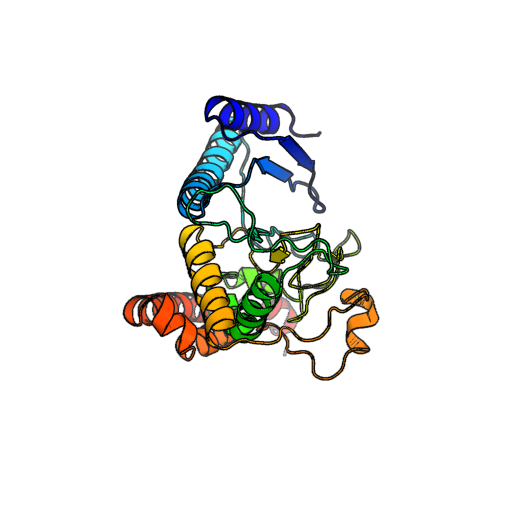5.69 76 ASN A C 1
ATOM 620 O O . ASN A 1 76 ? 19.306 4.049 -4.160 1.00 95.69 76 ASN A O 1
ATOM 624 N N . LEU A 1 77 ? 17.922 2.767 -5.374 1.00 97.62 77 LEU A N 1
ATOM 625 C CA . LEU A 1 77 ? 16.888 3.791 -5.564 1.00 97.62 77 LEU A CA 1
ATOM 626 C C . LEU A 1 77 ? 15.632 3.478 -4.750 1.00 97.62 77 LEU A C 1
ATOM 628 O O . LEU A 1 77 ? 15.384 2.330 -4.382 1.00 97.62 77 LEU A O 1
ATOM 632 N N . THR A 1 78 ? 14.826 4.495 -4.475 1.00 98.19 78 THR A N 1
ATOM 633 C CA . THR A 1 78 ? 13.535 4.363 -3.784 1.00 98.19 78 THR A CA 1
ATOM 634 C C . THR A 1 78 ? 12.585 3.403 -4.511 1.00 98.19 78 THR A C 1
ATOM 636 O O . THR A 1 78 ? 12.613 3.270 -5.733 1.00 98.19 78 THR A O 1
ATOM 639 N N . GLY A 1 79 ? 11.793 2.653 -3.737 1.00 98.25 79 GLY A N 1
ATOM 640 C CA . GLY A 1 79 ? 10.856 1.653 -4.257 1.00 98.25 79 GLY A CA 1
ATOM 641 C C . GLY A 1 79 ? 9.495 2.234 -4.650 1.00 98.25 79 GLY A C 1
ATOM 642 O O . GLY A 1 79 ? 9.163 3.366 -4.301 1.00 98.25 79 GLY A O 1
ATOM 643 N N . ASN A 1 80 ? 8.668 1.434 -5.324 1.00 98.75 80 ASN A N 1
ATOM 644 C CA . ASN A 1 80 ? 7.291 1.790 -5.666 1.00 98.75 80 ASN A CA 1
ATOM 645 C C . ASN A 1 80 ? 6.341 1.460 -4.509 1.00 98.75 80 ASN A C 1
ATOM 647 O O . ASN A 1 80 ? 6.065 0.291 -4.231 1.00 98.75 80 ASN A O 1
ATOM 651 N N . GLY A 1 81 ? 5.848 2.498 -3.831 1.00 98.44 81 GLY A N 1
ATOM 652 C CA . GLY A 1 81 ? 4.742 2.393 -2.878 1.00 98.44 81 GLY A CA 1
ATOM 653 C C . GLY A 1 81 ? 3.375 2.396 -3.561 1.00 98.44 81 GLY A C 1
ATOM 654 O O . GLY A 1 81 ? 3.247 2.793 -4.713 1.00 98.44 81 GLY A O 1
ATOM 655 N N . CYS A 1 82 ? 2.353 1.977 -2.823 1.00 98.69 82 CYS A N 1
ATOM 656 C CA . CYS A 1 82 ? 0.949 2.170 -3.178 1.00 98.69 82 CYS A CA 1
ATOM 657 C C . CYS A 1 82 ? 0.214 2.679 -1.932 1.00 98.69 82 CYS A C 1
ATOM 659 O O . CYS A 1 82 ? -0.462 1.927 -1.236 1.00 98.69 82 CYS A O 1
ATOM 661 N N . HIS A 1 83 ? 0.458 3.936 -1.559 1.00 98.62 83 HIS A N 1
ATOM 662 C CA . HIS A 1 83 ? -0.097 4.464 -0.315 1.00 98.62 83 HIS A CA 1
ATOM 663 C C . HIS A 1 83 ? -1.615 4.627 -0.430 1.00 98.62 83 HIS A C 1
ATOM 665 O O . HIS A 1 83 ? -2.117 5.138 -1.428 1.00 98.62 83 HIS A O 1
ATOM 671 N N . ALA A 1 84 ? -2.342 4.216 0.608 1.00 98.44 84 ALA A N 1
ATOM 672 C CA . ALA A 1 84 ? -3.798 4.266 0.635 1.00 98.44 84 ALA A CA 1
ATOM 673 C C . ALA A 1 84 ? -4.282 5.321 1.633 1.00 98.44 84 ALA A C 1
ATOM 675 O O . ALA A 1 84 ? -4.058 5.195 2.839 1.00 98.44 84 ALA A O 1
ATOM 676 N N . HIS A 1 85 ? -4.966 6.351 1.139 1.00 98.75 85 HIS A N 1
ATOM 677 C CA . HIS A 1 85 ? -5.672 7.321 1.974 1.00 98.75 85 HIS A CA 1
ATOM 678 C C . HIS A 1 85 ? -7.061 6.787 2.329 1.00 98.75 85 HIS A C 1
ATOM 680 O O . HIS A 1 85 ? -7.843 6.470 1.439 1.00 98.75 85 HIS A O 1
ATOM 686 N N . ILE A 1 86 ? -7.370 6.680 3.622 1.00 98.62 86 ILE A N 1
ATOM 687 C CA . ILE A 1 86 ? -8.568 5.988 4.109 1.00 98.62 86 ILE A CA 1
ATOM 688 C C . ILE A 1 86 ? -9.415 6.911 4.972 1.00 98.62 86 ILE A C 1
ATOM 690 O O . ILE A 1 86 ? -8.925 7.595 5.875 1.00 98.62 86 ILE A O 1
ATOM 694 N N . SER A 1 87 ? -10.714 6.877 4.697 1.00 98.62 87 SER A N 1
ATOM 695 C CA . SER A 1 87 ? -11.767 7.493 5.495 1.00 98.62 87 SER A CA 1
ATOM 696 C C . SER A 1 87 ? -13.016 6.617 5.446 1.00 98.62 87 SER A C 1
ATOM 698 O O . SER A 1 87 ? -13.226 5.894 4.475 1.00 98.62 87 SER A O 1
ATOM 700 N N . ILE A 1 88 ? -13.835 6.671 6.495 1.00 98.44 88 ILE A N 1
ATOM 701 C CA . ILE A 1 88 ? -15.157 6.037 6.517 1.00 98.44 88 ILE A CA 1
ATOM 702 C C . ILE A 1 88 ? -16.213 7.132 6.504 1.00 98.44 88 ILE A C 1
ATOM 704 O O . ILE A 1 88 ? -16.101 8.118 7.232 1.00 98.44 88 ILE A O 1
ATOM 708 N N . TRP A 1 89 ? -17.241 6.938 5.689 1.00 98.56 89 TRP A N 1
ATOM 709 C CA . TRP A 1 89 ? -18.330 7.886 5.492 1.00 98.56 89 TRP A CA 1
ATOM 710 C C . TRP A 1 89 ? -19.649 7.307 5.991 1.00 98.56 89 TRP A C 1
ATOM 712 O O . TRP A 1 89 ? -19.791 6.096 6.172 1.00 98.56 89 TRP A O 1
ATOM 722 N N . ASP A 1 90 ? -20.612 8.183 6.264 1.00 97.50 90 ASP A N 1
ATOM 723 C CA . ASP A 1 90 ? -21.979 7.749 6.513 1.00 97.50 90 ASP A CA 1
ATOM 724 C C . ASP A 1 90 ? -22.589 7.092 5.267 1.00 97.50 90 ASP A C 1
ATOM 726 O O . ASP A 1 90 ? -22.088 7.212 4.151 1.00 97.50 90 ASP A O 1
ATOM 730 N N . LYS A 1 91 ? -23.714 6.398 5.454 1.00 95.81 91 LYS A N 1
ATOM 731 C CA . LYS A 1 91 ? -24.398 5.680 4.366 1.00 95.81 91 LYS A CA 1
ATOM 732 C C . LYS A 1 91 ? -24.833 6.584 3.208 1.00 95.81 91 LYS A C 1
ATOM 734 O O . LYS A 1 91 ? -25.148 6.078 2.142 1.00 95.81 91 LYS A O 1
ATOM 739 N N . MET A 1 92 ? -24.916 7.895 3.435 1.00 95.88 92 MET A N 1
ATOM 740 C CA . MET A 1 92 ? -25.311 8.872 2.423 1.00 95.88 92 MET A CA 1
ATOM 741 C C . MET A 1 92 ? -24.108 9.470 1.681 1.00 95.88 92 MET A C 1
ATOM 743 O O . MET A 1 92 ? -24.317 10.291 0.792 1.00 95.88 92 MET A O 1
ATOM 747 N N . GLY A 1 93 ? -22.874 9.133 2.077 1.00 94.94 93 GLY A N 1
ATOM 748 C CA . GLY A 1 93 ? -21.650 9.730 1.542 1.00 94.94 93 GLY A CA 1
ATOM 749 C C . GLY A 1 93 ? -21.482 11.215 1.884 1.00 94.94 93 GLY A C 1
ATOM 750 O O . GLY A 1 93 ? -20.684 11.902 1.258 1.00 94.94 93 GLY A O 1
ATOM 751 N N . LYS A 1 94 ? -22.235 11.750 2.856 1.00 95.69 94 LYS A N 1
ATOM 752 C CA . LYS A 1 94 ? -22.266 13.191 3.170 1.00 95.69 94 LYS A CA 1
ATOM 753 C C . LYS A 1 94 ? -21.359 13.569 4.327 1.00 95.69 94 LYS A C 1
ATOM 755 O O . LYS A 1 94 ? -20.850 14.688 4.370 1.00 95.69 94 LYS A O 1
ATOM 760 N N . LYS A 1 95 ? -21.177 12.662 5.285 1.00 97.62 95 LYS A N 1
ATOM 761 C CA . LYS A 1 95 ? -20.389 12.922 6.490 1.00 97.62 95 LYS A CA 1
ATOM 762 C C . LYS A 1 95 ? -19.216 11.965 6.589 1.00 97.62 95 LYS A C 1
ATOM 764 O O . LYS A 1 95 ? -19.403 10.766 6.773 1.00 97.62 95 LYS A O 1
ATOM 769 N N . ASN A 1 96 ? -18.010 12.520 6.588 1.00 98.38 96 ASN A N 1
ATOM 770 C CA . ASN A 1 96 ? -16.809 11.787 6.957 1.00 98.38 96 ASN A CA 1
ATOM 771 C C . ASN A 1 96 ? -16.835 11.479 8.467 1.00 98.38 96 ASN A C 1
ATOM 773 O O . ASN A 1 96 ? -16.720 12.375 9.307 1.00 98.38 96 ASN A O 1
ATOM 777 N N . LEU A 1 97 ? -16.986 10.202 8.814 1.00 98.62 97 LEU A N 1
ATOM 778 C CA . LEU A 1 97 ? -17.067 9.714 10.190 1.00 98.62 97 LEU A CA 1
ATOM 779 C C . LEU A 1 97 ? -15.703 9.659 10.884 1.00 98.62 97 LEU A C 1
ATOM 781 O O . LEU A 1 97 ? -15.646 9.555 12.111 1.00 98.62 97 LEU A O 1
ATOM 785 N N . PHE A 1 98 ? -14.605 9.757 10.136 1.00 98.69 98 PHE A N 1
ATOM 786 C CA . PHE A 1 98 ? -13.266 9.878 10.706 1.00 98.69 98 PHE A CA 1
ATOM 787 C C . PHE A 1 98 ? -12.936 11.300 11.149 1.00 98.69 98 PHE A C 1
ATOM 789 O O . PHE A 1 98 ? -12.001 11.485 11.921 1.00 98.69 98 PHE A O 1
ATOM 796 N N . HIS A 1 99 ? -13.682 12.308 10.701 1.00 98.50 99 HIS A N 1
ATOM 797 C CA . HIS A 1 99 ? -13.401 13.694 11.047 1.00 98.50 99 HIS A CA 1
ATOM 798 C C . HIS A 1 99 ? -13.790 14.029 12.497 1.00 98.50 99 HIS A C 1
ATOM 800 O O . HIS A 1 99 ? -14.895 13.727 12.952 1.00 98.50 99 HIS A O 1
ATOM 806 N N . SER A 1 100 ? -12.903 14.732 13.204 1.00 97.88 100 SER A N 1
ATOM 807 C CA . SER A 1 100 ? -13.198 15.374 14.489 1.00 97.88 100 SER A CA 1
ATOM 808 C C . SER A 1 100 ? -12.523 16.736 14.576 1.00 97.88 100 SER A C 1
ATOM 810 O O . SER A 1 100 ? -11.304 16.833 14.504 1.00 97.88 100 SER A O 1
ATOM 812 N N . ALA A 1 101 ? -13.294 17.799 14.811 1.00 96.12 101 ALA A N 1
ATOM 813 C CA . ALA A 1 101 ? -12.741 19.144 14.986 1.00 96.12 101 ALA A CA 1
ATOM 814 C C . ALA A 1 101 ? -12.038 19.356 16.343 1.00 96.12 101 ALA A C 1
ATOM 816 O O . ALA A 1 101 ? -11.350 20.358 16.516 1.00 96.12 101 ALA A O 1
ATOM 817 N N . ARG A 1 102 ? -12.236 18.447 17.310 1.00 95.81 102 ARG A N 1
ATOM 818 C CA . ARG A 1 102 ? -11.728 18.572 18.691 1.00 95.81 102 ARG A CA 1
ATOM 819 C C . ARG A 1 102 ? -10.411 17.833 18.933 1.00 95.81 102 ARG A C 1
ATOM 821 O O . ARG A 1 102 ? -9.793 18.042 19.969 1.00 95.81 102 ARG A O 1
ATOM 828 N N . ASP A 1 103 ? -10.027 16.947 18.022 1.00 97.31 103 ASP A N 1
ATOM 829 C CA . ASP A 1 103 ? -8.803 16.154 18.122 1.00 97.31 103 ASP A CA 1
ATOM 830 C C . ASP A 1 103 ? -7.628 16.878 17.452 1.00 97.31 103 ASP A C 1
ATOM 832 O O . ASP A 1 103 ? -7.810 17.526 16.419 1.00 97.31 103 ASP A O 1
ATOM 836 N N . SER A 1 104 ? -6.423 16.758 18.013 1.00 95.19 104 SER A N 1
ATOM 837 C CA . SER A 1 104 ? -5.237 17.467 17.511 1.00 95.19 104 SER A CA 1
ATOM 838 C C . SER A 1 104 ? -4.804 17.003 16.119 1.00 95.19 104 SER A C 1
ATOM 840 O O . SER A 1 104 ? -4.332 17.819 15.330 1.00 95.19 104 SER A O 1
ATOM 842 N N . LEU A 1 105 ? -5.014 15.726 15.790 1.00 97.25 105 LEU A N 1
ATOM 843 C CA . LEU A 1 105 ? -4.782 15.168 14.455 1.00 97.25 105 LEU A CA 1
ATOM 844 C C . LEU A 1 105 ? -6.048 15.200 13.582 1.00 97.25 105 LEU A C 1
ATOM 846 O O . LEU A 1 105 ? -6.033 14.769 12.430 1.00 97.25 105 LEU A O 1
ATOM 850 N N . GLY A 1 106 ? -7.154 15.733 14.105 1.00 97.94 106 GLY A N 1
ATOM 851 C CA . GLY A 1 106 ? -8.425 15.835 13.399 1.00 97.94 106 GLY A CA 1
ATOM 852 C C . GLY A 1 106 ? -9.167 14.510 13.228 1.00 97.94 106 GLY A C 1
ATOM 853 O O . GLY A 1 106 ? -9.988 14.396 12.310 1.00 97.94 106 GLY A O 1
ATOM 854 N N . LEU A 1 107 ? -8.866 13.512 14.064 1.00 98.62 107 LEU A N 1
ATOM 855 C CA . LEU A 1 107 ? -9.417 12.163 13.982 1.00 98.62 107 LEU A CA 1
ATOM 856 C C . LEU A 1 107 ? -10.466 11.898 15.067 1.00 98.62 107 LEU A C 1
ATOM 858 O O . LEU A 1 107 ? -10.336 12.281 16.229 1.00 98.62 107 LEU A O 1
ATOM 862 N N . SER A 1 108 ? -11.559 11.248 14.681 1.00 98.62 108 SER A N 1
ATOM 863 C CA . SER A 1 108 ? -12.612 10.818 15.598 1.00 98.62 108 SER A CA 1
ATOM 864 C C . SER A 1 108 ? -12.202 9.566 16.376 1.00 98.62 108 SER A C 1
ATOM 866 O O . SER A 1 108 ? -11.278 8.845 15.999 1.00 98.62 108 SER A O 1
ATOM 868 N N . LYS A 1 109 ? -12.946 9.245 17.443 1.00 98.50 109 LYS A N 1
ATOM 869 C CA . LYS A 1 109 ? -12.776 7.972 18.164 1.00 98.50 109 LYS A CA 1
ATOM 870 C C . LYS A 1 109 ? -12.894 6.766 17.222 1.00 98.50 109 LYS A C 1
ATOM 872 O O . LYS A 1 109 ? -12.116 5.828 17.348 1.00 98.50 109 LYS A O 1
ATOM 877 N N . LEU A 1 110 ? -13.823 6.821 16.262 1.00 98.69 110 LEU A N 1
ATOM 878 C CA . LEU A 1 110 ? -13.988 5.777 15.251 1.00 98.69 110 LEU A CA 1
ATOM 879 C C . LEU A 1 110 ? -12.720 5.623 14.400 1.00 98.69 110 LEU A C 1
ATOM 881 O O . LEU A 1 110 ? -12.275 4.501 14.181 1.00 98.69 110 LEU A O 1
ATOM 885 N N . ALA A 1 111 ? -12.119 6.734 13.961 1.00 98.75 111 ALA A N 1
ATOM 886 C CA . ALA A 1 111 ? -10.875 6.705 13.192 1.00 98.75 111 ALA A CA 1
ATOM 887 C C . ALA A 1 111 ? -9.727 6.064 13.980 1.00 98.75 111 ALA A C 1
ATOM 889 O O . ALA A 1 111 ? -9.011 5.227 13.435 1.00 98.75 111 ALA A O 1
ATOM 890 N N . TYR A 1 112 ? -9.577 6.410 15.264 1.00 98.81 112 TYR A N 1
ATOM 891 C CA . TYR A 1 112 ? -8.555 5.806 16.119 1.00 98.81 112 TYR A CA 1
ATOM 892 C C . TYR A 1 112 ? -8.795 4.313 16.351 1.00 98.81 112 TYR A C 1
ATOM 894 O O . TYR A 1 112 ? -7.850 3.542 16.247 1.00 98.81 112 TYR A O 1
ATOM 902 N N . GLN A 1 113 ? -10.034 3.879 16.592 1.00 98.88 113 GLN A N 1
ATOM 903 C CA . GLN A 1 113 ? -10.345 2.452 16.755 1.00 98.88 113 GLN A CA 1
ATOM 904 C C . GLN A 1 113 ? -10.072 1.657 15.477 1.00 98.88 113 GLN A C 1
ATOM 906 O O . GLN A 1 113 ? -9.435 0.604 15.518 1.00 98.88 113 GLN A O 1
ATOM 911 N N . PHE A 1 114 ? -10.477 2.199 14.327 1.00 98.88 114 PHE A N 1
ATOM 912 C CA . PHE A 1 114 ? -10.184 1.606 13.027 1.00 98.88 114 PHE A CA 1
ATOM 913 C C . PHE A 1 114 ? -8.668 1.504 12.800 1.00 98.88 114 PHE A C 1
ATOM 915 O O . PHE A 1 114 ? -8.157 0.446 12.435 1.00 98.88 114 PHE A O 1
ATOM 922 N N . LEU A 1 115 ? -7.924 2.578 13.084 1.00 98.88 115 LEU A N 1
ATOM 923 C CA . LEU A 1 115 ? -6.463 2.580 13.039 1.00 98.88 115 LEU A CA 1
ATOM 924 C C . LEU A 1 115 ? -5.857 1.545 14.000 1.00 98.88 115 LEU A C 1
ATOM 926 O O . LEU A 1 115 ? -4.923 0.844 13.621 1.00 98.88 115 LEU A O 1
ATOM 930 N N . GLY A 1 116 ? -6.402 1.395 15.209 1.00 98.81 116 GLY A N 1
ATOM 931 C CA . GLY A 1 116 ? -5.984 0.382 16.179 1.00 98.81 116 GLY A CA 1
ATOM 932 C C . GLY A 1 116 ? -6.114 -1.037 15.628 1.00 98.81 116 GLY A C 1
ATOM 933 O O . GLY A 1 116 ? -5.210 -1.853 15.807 1.00 98.81 116 GLY A O 1
ATOM 934 N N . GLY A 1 117 ? -7.184 -1.308 14.879 1.00 98.81 117 GLY A N 1
ATOM 935 C CA . GLY A 1 117 ? -7.366 -2.533 14.097 1.00 98.81 117 GLY A CA 1
ATOM 936 C C . GLY A 1 117 ? -6.293 -2.753 13.037 1.00 98.81 117 GLY A C 1
ATOM 937 O O . GLY A 1 117 ? -5.687 -3.827 12.977 1.00 98.81 117 GLY A O 1
ATOM 938 N N . ILE A 1 118 ? -5.985 -1.720 12.249 1.00 98.75 118 ILE A N 1
ATOM 939 C CA . ILE A 1 118 ? -4.907 -1.786 11.254 1.00 98.75 118 ILE A CA 1
ATOM 940 C C . ILE A 1 118 ? -3.558 -2.075 11.916 1.00 98.75 118 ILE A C 1
ATOM 942 O O . ILE A 1 118 ? -2.849 -2.979 11.480 1.00 98.75 118 ILE A O 1
ATOM 946 N N . LEU A 1 119 ? -3.197 -1.337 12.972 1.00 98.62 119 LEU A N 1
ATOM 947 C CA . LEU A 1 119 ? -1.930 -1.544 13.669 1.00 98.62 119 LEU A CA 1
ATOM 948 C C . LEU A 1 119 ? -1.875 -2.944 14.277 1.00 98.62 119 LEU A C 1
ATOM 950 O O . LEU A 1 119 ? -0.865 -3.624 14.113 1.00 98.62 119 LEU A O 1
ATOM 954 N N . HIS A 1 120 ? -2.945 -3.404 14.933 1.00 98.56 120 HIS A N 1
ATOM 955 C CA . HIS A 1 120 ? -3.023 -4.740 15.529 1.00 98.56 120 HIS A CA 1
ATOM 956 C C . HIS A 1 120 ? -2.680 -5.835 14.514 1.00 98.56 120 HIS A C 1
ATOM 958 O O . HIS A 1 120 ? -1.806 -6.654 14.792 1.00 98.56 120 HIS A O 1
ATOM 964 N N . ASN A 1 121 ? -3.285 -5.766 13.326 1.00 98.50 121 ASN A N 1
ATOM 965 C CA . ASN A 1 121 ? -3.188 -6.781 12.278 1.00 98.50 121 ASN A CA 1
ATOM 966 C C . ASN A 1 121 ? -2.076 -6.521 11.238 1.00 98.50 121 ASN A C 1
ATOM 968 O O . ASN A 1 121 ? -2.022 -7.212 10.222 1.00 98.50 121 ASN A O 1
ATOM 972 N N . ALA A 1 122 ? -1.210 -5.522 11.435 1.00 98.25 122 ALA A N 1
ATOM 973 C CA . ALA A 1 122 ? -0.272 -5.053 10.409 1.00 98.25 122 ALA A CA 1
ATOM 974 C C . ALA A 1 122 ? 0.737 -6.112 9.928 1.00 98.25 122 ALA A C 1
ATOM 976 O O . ALA A 1 122 ? 1.097 -6.139 8.752 1.00 98.25 122 ALA A O 1
ATOM 977 N N . ASP A 1 123 ? 1.180 -6.991 10.823 1.00 96.25 123 ASP A N 1
ATOM 978 C CA . ASP A 1 123 ? 2.065 -8.118 10.519 1.00 96.25 123 ASP A CA 1
ATOM 979 C C . ASP A 1 123 ? 1.380 -9.168 9.631 1.00 96.25 123 ASP A C 1
ATOM 981 O O . ASP A 1 123 ? 1.960 -9.604 8.638 1.00 96.25 123 ASP A O 1
ATOM 985 N N . ALA A 1 124 ? 0.128 -9.514 9.930 1.00 97.69 124 ALA A N 1
ATOM 986 C CA . ALA A 1 124 ? -0.683 -10.406 9.106 1.00 97.69 124 ALA A CA 1
ATOM 987 C C . ALA A 1 124 ? -1.031 -9.773 7.748 1.00 97.69 124 ALA A C 1
ATOM 989 O O . ALA A 1 124 ? -0.929 -10.419 6.705 1.00 97.69 124 ALA A O 1
ATOM 990 N N . LEU A 1 125 ? -1.402 -8.489 7.743 1.00 98.44 125 LEU A N 1
ATOM 991 C CA . LEU A 1 125 ? -1.725 -7.735 6.530 1.00 98.44 125 LEU A CA 1
ATOM 992 C C . LEU A 1 125 ? -0.530 -7.599 5.584 1.00 98.44 125 LEU A C 1
ATOM 994 O O . LEU A 1 125 ? -0.723 -7.494 4.370 1.00 98.44 125 LEU A O 1
ATOM 998 N N . ALA A 1 126 ? 0.701 -7.637 6.107 1.00 98.06 126 ALA A N 1
ATOM 999 C CA . ALA A 1 126 ? 1.906 -7.532 5.295 1.00 98.06 126 ALA A CA 1
ATOM 1000 C C . ALA A 1 126 ? 1.913 -8.546 4.139 1.00 98.06 126 ALA A C 1
ATOM 1002 O O . ALA A 1 126 ? 2.309 -8.177 3.041 1.00 98.06 126 ALA A O 1
ATOM 1003 N N . ALA A 1 127 ? 1.398 -9.767 4.329 1.00 98.19 127 ALA A N 1
ATOM 1004 C CA . ALA A 1 127 ? 1.403 -10.801 3.289 1.00 98.19 127 ALA A CA 1
ATOM 1005 C C . ALA A 1 127 ? 0.575 -10.446 2.041 1.00 98.19 127 ALA A C 1
ATOM 1007 O O . ALA A 1 127 ? 0.916 -10.880 0.940 1.00 98.19 127 ALA A O 1
ATOM 1008 N N . ILE A 1 128 ? -0.514 -9.685 2.191 1.00 98.44 128 ILE A N 1
ATOM 1009 C CA . ILE A 1 128 ? -1.375 -9.265 1.070 1.00 98.44 128 ILE A CA 1
ATOM 1010 C C . ILE A 1 128 ? -1.040 -7.856 0.577 1.00 98.44 128 ILE A C 1
ATOM 1012 O O . ILE A 1 128 ? -1.240 -7.553 -0.597 1.00 98.44 128 ILE A O 1
ATOM 1016 N N . PHE A 1 129 ? -0.493 -7.009 1.450 1.00 98.62 129 PHE A N 1
ATOM 1017 C CA . PHE A 1 129 ? -0.076 -5.645 1.121 1.00 98.62 129 PHE A CA 1
ATOM 1018 C C . PHE A 1 129 ? 1.301 -5.575 0.455 1.00 98.62 129 PHE A C 1
ATOM 1020 O O . PHE A 1 129 ? 1.573 -4.629 -0.279 1.00 98.62 129 PHE A O 1
ATOM 1027 N N . ASN A 1 130 ? 2.143 -6.581 0.691 1.00 98.56 130 ASN A N 1
ATOM 1028 C CA . ASN A 1 130 ? 3.512 -6.698 0.193 1.00 98.56 130 ASN A CA 1
ATOM 1029 C C . ASN A 1 130 ? 3.702 -8.104 -0.389 1.00 98.56 130 ASN A C 1
ATOM 1031 O O . ASN A 1 130 ? 4.389 -8.944 0.191 1.00 98.56 130 ASN A O 1
ATOM 1035 N N . PRO A 1 131 ? 3.021 -8.415 -1.503 1.00 98.50 131 PRO A N 1
ATOM 1036 C CA . PRO A 1 131 ? 2.699 -9.791 -1.851 1.00 98.50 131 PRO A CA 1
ATOM 1037 C C . PRO A 1 131 ? 3.829 -10.542 -2.557 1.00 98.50 131 PRO A C 1
ATOM 1039 O O . PRO A 1 131 ? 3.583 -11.631 -3.064 1.00 98.50 131 PRO A O 1
ATOM 1042 N N . THR A 1 132 ? 5.039 -9.992 -2.668 1.00 98.75 132 THR A N 1
ATOM 1043 C CA . THR A 1 132 ? 6.134 -10.619 -3.427 1.00 98.75 132 THR A CA 1
ATOM 1044 C C . THR A 1 132 ? 7.396 -10.733 -2.592 1.00 98.75 132 THR A C 1
ATOM 1046 O O . THR A 1 132 ? 7.608 -9.967 -1.657 1.00 98.75 132 THR A O 1
ATOM 1049 N N . VAL A 1 133 ? 8.316 -11.619 -2.976 1.00 98.44 133 VAL A N 1
ATOM 1050 C CA . VAL A 1 133 ? 9.647 -11.656 -2.338 1.00 98.44 133 VAL A CA 1
ATOM 1051 C C . VAL A 1 133 ? 10.389 -10.318 -2.494 1.00 98.44 133 VAL A C 1
ATOM 1053 O O . VAL A 1 133 ? 11.137 -9.898 -1.611 1.00 98.44 133 VAL A O 1
ATOM 1056 N N . ASN A 1 134 ? 10.176 -9.615 -3.610 1.00 98.56 134 ASN A N 1
ATOM 1057 C CA . ASN A 1 134 ? 10.783 -8.311 -3.868 1.00 98.56 134 ASN A CA 1
ATOM 1058 C C . ASN A 1 134 ? 10.221 -7.196 -2.965 1.00 98.56 134 ASN A C 1
ATOM 1060 O O . ASN A 1 134 ? 10.940 -6.246 -2.664 1.00 98.56 134 ASN A O 1
ATOM 1064 N N . SER A 1 135 ? 8.992 -7.338 -2.468 1.00 98.56 135 SER A N 1
ATOM 1065 C CA . SER A 1 135 ? 8.352 -6.394 -1.545 1.00 98.56 135 SER A CA 1
ATOM 1066 C C . SER A 1 135 ? 9.166 -6.156 -0.271 1.00 98.56 135 SER A C 1
ATOM 1068 O O . SER A 1 135 ? 9.338 -5.025 0.179 1.00 98.56 135 SER A O 1
ATOM 1070 N N . TYR A 1 136 ? 9.775 -7.215 0.255 1.00 97.38 136 TYR A N 1
ATOM 1071 C CA . TYR A 1 136 ? 10.605 -7.174 1.464 1.00 97.38 136 TYR A CA 1
ATOM 1072 C C . TYR A 1 136 ? 12.026 -6.653 1.211 1.00 97.38 136 TYR A C 1
ATOM 1074 O O . TYR A 1 136 ? 12.835 -6.595 2.123 1.00 97.38 136 TYR A O 1
ATOM 1082 N N . LYS A 1 137 ? 12.335 -6.252 -0.030 1.00 96.75 137 LYS A N 1
ATOM 1083 C CA . LYS A 1 137 ? 13.506 -5.423 -0.359 1.00 96.75 137 LYS A CA 1
ATOM 1084 C C . LYS A 1 137 ? 13.155 -3.927 -0.410 1.00 96.75 137 LYS A C 1
ATOM 1086 O O . LYS A 1 137 ? 14.052 -3.094 -0.536 1.00 96.75 137 LYS A O 1
ATOM 1091 N N . ARG A 1 138 ? 11.859 -3.582 -0.365 1.00 97.12 138 ARG A N 1
ATOM 1092 C CA . ARG A 1 138 ? 11.351 -2.214 -0.172 1.00 97.12 138 ARG A CA 1
ATOM 1093 C C . ARG A 1 138 ? 11.123 -1.942 1.315 1.00 97.12 138 ARG A C 1
ATOM 1095 O O . ARG A 1 138 ? 11.603 -0.932 1.807 1.00 97.12 138 ARG A O 1
ATOM 1102 N N . ILE A 1 139 ? 10.411 -2.824 2.018 1.00 89.62 139 ILE A N 1
ATOM 1103 C CA . ILE A 1 139 ? 10.258 -2.736 3.480 1.00 89.62 139 ILE A CA 1
ATOM 1104 C C . ILE A 1 139 ? 11.617 -2.950 4.141 1.00 89.62 139 ILE A C 1
ATOM 1106 O O . ILE A 1 139 ? 12.363 -3.822 3.716 1.00 89.62 139 ILE A O 1
ATOM 1110 N N . ASP A 1 140 ? 11.922 -2.144 5.160 1.00 80.88 140 ASP A N 1
ATOM 1111 C CA . ASP A 1 140 ? 13.199 -2.197 5.893 1.00 80.88 140 ASP A CA 1
ATOM 1112 C C . ASP A 1 140 ? 14.442 -2.101 4.981 1.00 80.88 140 ASP A C 1
ATOM 1114 O O . ASP A 1 140 ? 15.506 -2.654 5.255 1.00 80.88 140 ASP A O 1
ATOM 1118 N N . ALA A 1 141 ? 14.298 -1.398 3.851 1.00 82.62 141 ALA A N 1
ATOM 1119 C CA . ALA A 1 141 ? 15.386 -1.192 2.909 1.00 82.62 141 ALA A CA 1
ATOM 1120 C C . ALA A 1 141 ? 16.529 -0.367 3.519 1.00 82.62 141 ALA A C 1
ATOM 1122 O O . ALA A 1 141 ? 16.336 0.471 4.400 1.00 82.62 141 ALA A O 1
ATOM 1123 N N . GLN A 1 142 ? 17.724 -0.552 2.961 1.00 83.56 142 GLN A N 1
ATOM 1124 C CA . GLN A 1 142 ? 18.850 0.343 3.206 1.00 83.56 142 GLN A CA 1
ATOM 1125 C C . GLN A 1 142 ? 18.557 1.745 2.661 1.00 83.56 142 GLN A C 1
ATOM 1127 O O . GLN A 1 142 ? 17.805 1.901 1.691 1.00 83.56 142 GLN A O 1
ATOM 1132 N N . VAL A 1 143 ? 19.179 2.754 3.277 1.00 90.25 143 VAL A N 1
ATOM 1133 C CA . VAL A 1 143 ? 19.089 4.150 2.833 1.00 90.25 143 VAL A CA 1
ATOM 1134 C C . VAL A 1 143 ? 19.477 4.244 1.355 1.00 90.25 143 VAL A C 1
ATOM 1136 O O . VAL A 1 143 ? 20.464 3.662 0.906 1.00 90.25 143 VAL A O 1
ATOM 1139 N N . THR A 1 144 ? 18.651 4.944 0.588 1.00 94.06 144 THR A N 1
ATOM 1140 C CA . THR A 1 144 ? 18.792 5.123 -0.860 1.00 94.06 144 THR A CA 1
ATOM 1141 C C . THR A 1 144 ? 19.704 6.306 -1.175 1.00 94.06 144 THR A C 1
ATOM 1143 O O . THR A 1 144 ? 20.049 7.099 -0.299 1.00 94.06 144 THR A O 1
ATOM 1146 N N . LEU A 1 145 ? 20.053 6.477 -2.453 1.00 92.62 145 LEU A N 1
ATOM 1147 C CA . LEU A 1 145 ? 20.852 7.622 -2.908 1.00 92.62 145 LEU A CA 1
ATOM 1148 C C . LEU A 1 145 ? 20.206 8.993 -2.624 1.00 92.62 145 LEU A C 1
ATOM 1150 O O . LEU A 1 145 ? 20.921 9.985 -2.542 1.00 92.62 145 LEU A O 1
ATOM 1154 N N . SER A 1 146 ? 18.880 9.057 -2.468 1.00 93.38 146 SER A N 1
ATOM 1155 C CA . SER A 1 146 ? 18.145 10.277 -2.101 1.00 93.38 146 SER A CA 1
ATOM 1156 C C . SER A 1 146 ? 18.158 10.576 -0.595 1.00 93.38 146 SER A C 1
ATOM 1158 O O . SER A 1 146 ? 17.708 11.640 -0.178 1.00 93.38 146 SER A O 1
ATOM 1160 N N . GLY A 1 147 ? 18.682 9.663 0.231 1.00 93.56 147 GLY A N 1
ATOM 1161 C CA . GLY A 1 147 ? 18.825 9.836 1.678 1.00 93.56 147 GLY A CA 1
ATOM 1162 C C . GLY A 1 147 ? 17.678 9.275 2.526 1.00 93.56 147 GLY A C 1
ATOM 1163 O O . GLY A 1 147 ? 17.789 9.266 3.751 1.00 93.56 147 GLY A O 1
ATOM 1164 N N . ALA A 1 148 ? 16.599 8.761 1.923 1.00 92.38 148 ALA A N 1
ATOM 1165 C CA . ALA A 1 148 ? 15.498 8.127 2.651 1.00 92.38 148 ALA A CA 1
ATOM 1166 C C . ALA A 1 148 ? 14.768 7.075 1.805 1.00 92.38 148 ALA A C 1
ATOM 1168 O O . ALA A 1 148 ? 14.552 7.244 0.611 1.00 92.38 148 ALA A O 1
ATOM 1169 N N . THR A 1 149 ? 14.315 5.994 2.443 1.00 92.75 149 THR A N 1
ATOM 1170 C CA . THR A 1 149 ? 13.586 4.913 1.755 1.00 92.75 149 THR A CA 1
ATOM 1171 C C . THR A 1 149 ? 12.129 5.255 1.458 1.00 92.75 149 THR A C 1
ATOM 1173 O O . THR A 1 149 ? 11.520 4.646 0.581 1.00 92.75 149 THR A O 1
ATOM 1176 N N . TRP A 1 150 ? 11.553 6.184 2.229 1.00 95.00 150 TRP A N 1
ATOM 1177 C CA . TRP A 1 150 ? 10.135 6.558 2.212 1.00 95.00 150 TRP A CA 1
ATOM 1178 C C . TRP A 1 150 ? 9.146 5.397 2.432 1.00 95.00 150 TRP A C 1
ATOM 1180 O O . TRP A 1 150 ? 7.940 5.571 2.235 1.00 95.00 150 TRP A O 1
ATOM 1190 N N . SER A 1 151 ? 9.626 4.246 2.906 1.00 94.25 151 SER A N 1
ATOM 1191 C CA . SER A 1 151 ? 8.856 3.039 3.210 1.00 94.25 151 SER A CA 1
ATOM 1192 C C . SER A 1 151 ? 8.977 2.667 4.691 1.00 94.25 151 SER A C 1
ATOM 1194 O O . SER A 1 151 ? 10.050 2.834 5.273 1.00 94.25 151 SER A O 1
ATOM 1196 N N . PRO A 1 152 ? 7.928 2.105 5.309 1.00 93.44 152 PRO A N 1
ATOM 1197 C CA . PRO A 1 152 ? 7.956 1.816 6.736 1.00 93.44 152 PRO A CA 1
ATOM 1198 C C . PRO A 1 152 ? 8.832 0.611 7.099 1.00 93.44 152 PRO A C 1
ATOM 1200 O O . PRO A 1 152 ? 8.970 -0.332 6.323 1.00 93.44 152 PRO A O 1
ATOM 1203 N N . ASN A 1 153 ? 9.359 0.623 8.327 1.00 85.12 153 ASN A N 1
ATOM 1204 C CA . ASN A 1 153 ? 10.108 -0.484 8.943 1.00 85.12 153 ASN A CA 1
ATOM 1205 C C . ASN A 1 153 ? 9.498 -0.976 10.274 1.00 85.12 153 ASN A C 1
ATOM 1207 O O . ASN A 1 153 ? 9.980 -1.929 10.890 1.00 85.12 153 ASN A O 1
ATOM 1211 N N . ALA A 1 154 ? 8.461 -0.304 10.769 1.00 93.56 154 ALA A N 1
ATOM 1212 C CA . ALA A 1 154 ? 7.910 -0.525 12.097 1.00 93.56 154 ALA A CA 1
ATOM 1213 C C . ALA A 1 154 ? 6.410 -0.240 12.122 1.00 93.56 154 ALA A C 1
ATOM 1215 O O . ALA A 1 154 ? 5.937 0.683 11.458 1.00 93.56 154 ALA A O 1
ATOM 1216 N N . ILE A 1 155 ? 5.677 -0.996 12.938 1.00 97.19 155 ILE A N 1
ATOM 1217 C CA . ILE A 1 155 ? 4.232 -0.852 13.116 1.00 97.19 155 ILE A CA 1
ATOM 1218 C C . ILE A 1 155 ? 3.994 0.328 14.059 1.00 97.19 155 ILE A C 1
ATOM 1220 O O . ILE A 1 155 ? 3.919 0.181 15.276 1.00 97.19 155 ILE A O 1
ATOM 1224 N N . THR A 1 156 ? 3.954 1.522 13.475 1.00 97.94 156 THR A N 1
ATOM 1225 C CA . THR A 1 156 ? 3.817 2.802 14.177 1.00 97.94 156 THR A CA 1
ATOM 1226 C C . THR A 1 156 ? 2.973 3.765 13.359 1.00 97.94 156 THR A C 1
ATOM 1228 O O . THR A 1 156 ? 2.841 3.615 12.139 1.00 97.94 156 THR A O 1
ATOM 1231 N N . TYR A 1 157 ? 2.448 4.783 14.031 1.00 98.56 157 TYR A N 1
ATOM 1232 C CA . TYR A 1 157 ? 1.811 5.912 13.381 1.00 98.56 157 TYR A CA 1
ATOM 1233 C C . TYR A 1 157 ? 2.302 7.234 13.968 1.00 98.56 157 TYR A C 1
ATOM 1235 O O . TYR A 1 157 ? 2.789 7.281 15.100 1.00 98.56 157 TYR A O 1
ATOM 1243 N N . GLY A 1 158 ? 2.164 8.299 13.189 1.00 98.00 158 GLY A N 1
ATOM 1244 C CA . GLY A 1 158 ? 2.473 9.663 13.601 1.00 98.00 158 GLY A CA 1
ATOM 1245 C C . GLY A 1 158 ? 1.514 10.663 12.965 1.00 98.00 158 GLY A C 1
ATOM 1246 O O . GLY A 1 158 ? 0.543 10.277 12.310 1.00 98.00 158 GLY A O 1
ATOM 1247 N N . GLY A 1 159 ? 1.798 11.953 13.151 1.00 98.00 159 GLY A N 1
ATOM 1248 C CA . GLY A 1 159 ? 1.068 13.042 12.496 1.00 98.00 159 GLY A CA 1
ATOM 1249 C C . GLY A 1 159 ? 1.373 13.123 10.996 1.00 98.00 159 GLY A C 1
ATOM 1250 O O . GLY A 1 159 ? 1.445 12.108 10.300 1.00 98.00 159 GLY A O 1
ATOM 1251 N N . ASN A 1 160 ? 1.612 14.331 10.484 1.00 98.06 160 ASN A N 1
ATOM 1252 C CA . ASN A 1 160 ? 1.996 14.545 9.087 1.00 98.06 160 ASN A CA 1
ATOM 1253 C C . ASN A 1 160 ? 3.472 14.155 8.838 1.00 98.06 160 ASN A C 1
ATOM 1255 O O . ASN A 1 160 ? 4.304 14.979 8.472 1.00 98.06 160 ASN A O 1
ATOM 1259 N N . ASN A 1 161 ? 3.800 12.882 9.065 1.00 97.75 161 ASN A N 1
ATOM 1260 C CA . ASN A 1 161 ? 5.158 12.350 9.098 1.00 97.75 161 ASN A CA 1
ATOM 1261 C C . ASN A 1 161 ? 5.257 11.088 8.225 1.00 97.75 161 ASN A C 1
ATOM 1263 O O . ASN A 1 161 ? 4.594 10.082 8.469 1.00 97.75 161 ASN A O 1
ATOM 1267 N N . ARG A 1 162 ? 6.095 11.144 7.184 1.00 97.38 162 ARG A N 1
ATOM 1268 C CA . ARG A 1 162 ? 6.228 10.093 6.155 1.00 97.38 162 ARG A CA 1
ATOM 1269 C C . ARG A 1 162 ? 7.168 8.941 6.544 1.00 97.38 162 ARG A C 1
ATOM 1271 O O . ARG A 1 162 ? 7.436 8.079 5.708 1.00 97.38 162 ARG A O 1
ATOM 1278 N N . THR A 1 163 ? 7.679 8.926 7.776 1.00 96.81 163 THR A N 1
ATOM 1279 C CA . THR A 1 163 ? 8.628 7.905 8.263 1.00 96.81 163 THR A CA 1
ATOM 1280 C C . THR A 1 163 ? 7.944 6.727 8.971 1.00 96.81 163 THR A C 1
ATOM 1282 O O . THR A 1 163 ? 8.570 5.702 9.228 1.00 96.81 163 THR A O 1
ATOM 1285 N N . HIS A 1 164 ? 6.640 6.837 9.237 1.00 97.81 164 HIS A N 1
ATOM 1286 C CA . HIS A 1 164 ? 5.833 5.798 9.879 1.00 97.81 164 HIS A CA 1
ATOM 1287 C C . HIS A 1 164 ? 5.097 4.903 8.874 1.00 97.81 164 HIS A C 1
ATOM 1289 O O . HIS A 1 164 ? 4.956 5.230 7.694 1.00 97.81 164 HIS A O 1
ATOM 1295 N N . MET A 1 165 ? 4.566 3.780 9.368 1.00 98.31 165 MET A N 1
ATOM 1296 C CA . MET A 1 165 ? 3.649 2.922 8.607 1.00 98.31 165 MET A CA 1
ATOM 1297 C C . MET A 1 165 ? 2.324 3.616 8.318 1.00 98.31 165 MET A C 1
ATOM 1299 O O . MET A 1 165 ? 1.781 3.458 7.223 1.00 98.31 165 MET A O 1
ATOM 1303 N N . VAL A 1 166 ? 1.830 4.395 9.281 1.00 98.75 166 VAL A N 1
ATOM 1304 C CA . VAL A 1 1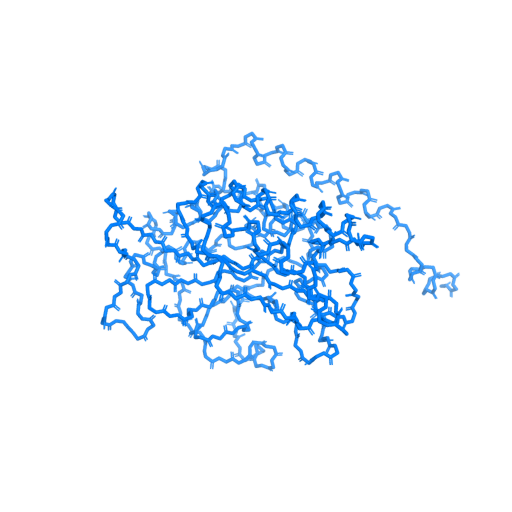66 ? 0.641 5.224 9.108 1.00 98.75 166 VAL A CA 1
ATOM 1305 C C . VAL A 1 166 ? 0.975 6.687 9.356 1.00 98.75 166 VAL A C 1
ATOM 1307 O O . VAL A 1 166 ? 1.561 7.045 10.376 1.00 98.75 166 VAL A O 1
ATOM 1310 N N . ARG A 1 167 ? 0.569 7.533 8.417 1.00 98.69 167 ARG A N 1
ATOM 1311 C CA . ARG A 1 167 ? 0.656 8.990 8.502 1.00 98.69 167 ARG A CA 1
ATOM 1312 C C . ARG A 1 167 ? -0.749 9.556 8.655 1.00 98.69 167 ARG A C 1
ATOM 1314 O O . ARG A 1 167 ? -1.664 9.085 7.990 1.00 98.69 167 ARG A O 1
ATOM 1321 N N . VAL A 1 168 ? -0.928 10.587 9.471 1.00 98.69 168 VAL A N 1
ATOM 1322 C CA . VAL A 1 168 ? -2.158 11.392 9.472 1.00 98.69 168 VAL A CA 1
ATOM 1323 C C . VAL A 1 168 ? -1.864 12.677 8.699 1.00 98.69 168 VAL A C 1
ATOM 1325 O O . VAL A 1 168 ? -1.294 13.612 9.262 1.00 98.69 168 VAL A O 1
ATOM 1328 N N . PRO A 1 169 ? -2.133 12.712 7.378 1.00 98.00 169 PRO A N 1
ATOM 1329 C CA . PRO A 1 169 ? -1.723 13.830 6.535 1.00 98.00 169 PRO A CA 1
ATOM 1330 C C . PRO A 1 169 ? -2.573 15.080 6.774 1.00 98.00 169 PRO A C 1
ATOM 1332 O O . PRO A 1 169 ? -2.088 16.181 6.539 1.00 98.00 169 PRO A O 1
ATOM 1335 N N . ASP A 1 170 ? -3.831 14.894 7.180 1.00 97.62 170 ASP A N 1
ATOM 1336 C CA . ASP A 1 170 ? -4.832 15.940 7.360 1.00 97.62 170 ASP A CA 1
ATOM 1337 C C . ASP A 1 170 ? -6.034 15.391 8.157 1.00 97.62 170 ASP A C 1
ATOM 1339 O O . ASP A 1 170 ? -6.159 14.180 8.361 1.00 97.62 170 ASP A O 1
ATOM 1343 N N . LYS A 1 171 ? -6.943 16.273 8.576 1.00 97.94 171 LYS A N 1
ATOM 1344 C CA . LYS A 1 171 ? -8.130 15.930 9.366 1.00 97.94 171 LYS A CA 1
ATOM 1345 C C . LYS A 1 171 ? -9.045 14.962 8.608 1.00 97.94 171 LYS A C 1
ATOM 1347 O O . LYS A 1 171 ? -9.317 15.128 7.421 1.00 97.94 171 LYS A O 1
ATOM 1352 N N . GLY A 1 172 ? -9.605 13.986 9.322 1.00 97.94 172 GLY A N 1
ATOM 1353 C CA . GLY A 1 172 ? -10.605 13.057 8.786 1.00 97.94 172 GLY A CA 1
ATOM 1354 C C . GLY A 1 172 ? -10.084 11.943 7.873 1.00 97.94 172 GLY A C 1
ATOM 1355 O O . GLY A 1 172 ? -10.900 11.223 7.301 1.00 97.94 172 GLY A O 1
ATOM 1356 N N . ARG A 1 173 ? -8.769 11.755 7.726 1.00 98.69 173 ARG A N 1
ATOM 1357 C CA . ARG A 1 173 ? -8.211 10.579 7.040 1.00 98.69 173 ARG A CA 1
ATOM 1358 C C . ARG A 1 173 ? -6.839 10.207 7.582 1.00 98.69 173 ARG A C 1
ATOM 1360 O O . ARG A 1 173 ? -6.119 11.058 8.087 1.00 98.69 173 ARG A O 1
ATOM 1367 N N . PHE A 1 174 ? -6.442 8.956 7.393 1.00 98.75 174 PHE A N 1
ATOM 1368 C CA . PHE A 1 174 ? -5.046 8.540 7.543 1.00 98.75 174 PHE A CA 1
ATOM 1369 C C . PHE A 1 174 ? -4.535 7.908 6.244 1.00 98.75 174 PHE A C 1
ATOM 1371 O O . PHE A 1 174 ? -5.311 7.503 5.385 1.00 98.75 174 PHE A O 1
ATOM 1378 N N . GLU A 1 175 ? -3.219 7.870 6.080 1.00 98.88 175 GLU A N 1
ATOM 1379 C CA . GLU A 1 175 ? -2.497 7.293 4.948 1.00 98.88 175 GLU A CA 1
ATOM 1380 C C . GLU A 1 175 ? -1.774 6.027 5.421 1.00 98.88 175 GLU A C 1
ATOM 1382 O O . GLU A 1 175 ? -0.867 6.105 6.253 1.00 98.88 175 GLU A O 1
ATOM 1387 N N . LEU A 1 176 ? -2.140 4.866 4.878 1.00 98.44 176 LEU A N 1
ATOM 1388 C CA . LEU A 1 176 ? -1.366 3.638 5.042 1.00 98.44 176 LEU A CA 1
ATOM 1389 C C . LEU A 1 176 ? -0.264 3.587 3.993 1.00 98.44 176 LEU A C 1
ATOM 1391 O O . LEU A 1 176 ? -0.526 3.508 2.797 1.00 98.44 176 LEU A O 1
ATOM 1395 N N . ARG A 1 177 ? 0.984 3.587 4.456 1.00 98.56 177 ARG A N 1
ATOM 1396 C CA . ARG A 1 177 ? 2.182 3.640 3.603 1.00 98.56 177 ARG A CA 1
ATOM 1397 C C . ARG A 1 177 ? 2.810 2.266 3.354 1.00 98.56 177 ARG A C 1
ATOM 1399 O O . ARG A 1 177 ? 3.841 2.148 2.688 1.00 98.56 177 ARG A O 1
ATOM 1406 N N . LEU A 1 178 ? 2.202 1.226 3.926 1.00 97.88 178 LEU A N 1
ATOM 1407 C CA . LEU A 1 178 ? 2.743 -0.128 3.947 1.00 97.88 178 LEU A CA 1
ATOM 1408 C C . LEU A 1 178 ? 2.682 -0.817 2.579 1.00 97.88 178 LEU A C 1
ATOM 1410 O O . LEU A 1 178 ? 3.645 -1.499 2.246 1.00 97.88 178 LEU A O 1
ATOM 1414 N N . MET A 1 179 ? 1.623 -0.639 1.782 1.00 97.69 179 MET A N 1
ATOM 1415 C CA . MET A 1 179 ? 1.488 -1.368 0.517 1.00 97.69 179 MET A CA 1
ATOM 1416 C C . MET A 1 179 ? 2.513 -0.901 -0.521 1.00 97.69 179 MET A C 1
ATOM 1418 O O . MET A 1 179 ? 2.950 0.257 -0.534 1.00 97.69 179 MET A O 1
ATOM 1422 N N . ASP A 1 180 ? 2.869 -1.811 -1.419 1.00 98.75 180 ASP A N 1
ATOM 1423 C CA . ASP A 1 180 ? 3.707 -1.542 -2.585 1.00 98.75 180 ASP A CA 1
ATOM 1424 C C . ASP A 1 180 ? 2.935 -1.705 -3.904 1.00 98.75 180 ASP A C 1
ATOM 1426 O O . ASP A 1 180 ? 1.771 -2.106 -3.923 1.00 98.75 180 ASP A O 1
ATOM 1430 N N . GLY A 1 181 ? 3.578 -1.389 -5.031 1.00 98.62 181 GLY A N 1
ATOM 1431 C CA . GLY A 1 181 ? 2.944 -1.455 -6.354 1.00 98.62 181 GLY A CA 1
ATOM 1432 C C . GLY A 1 181 ? 2.500 -2.858 -6.818 1.00 98.62 181 GLY A C 1
ATOM 1433 O O . GLY A 1 181 ? 1.729 -2.973 -7.783 1.00 98.62 181 GLY A O 1
ATOM 1434 N N . ALA A 1 182 ? 2.934 -3.933 -6.149 1.00 98.81 182 ALA A N 1
ATOM 1435 C CA . ALA A 1 182 ? 2.524 -5.302 -6.459 1.00 98.81 182 ALA A CA 1
ATOM 1436 C C . ALA A 1 182 ? 1.220 -5.717 -5.766 1.00 98.81 182 ALA A C 1
ATOM 1438 O O . ALA A 1 182 ? 0.664 -6.756 -6.129 1.00 98.81 182 ALA A O 1
ATOM 1439 N N . VAL A 1 183 ? 0.717 -4.916 -4.821 1.00 98.75 183 VAL A N 1
ATOM 1440 C CA . VAL A 1 183 ? -0.542 -5.177 -4.116 1.00 98.75 183 VAL A CA 1
ATOM 1441 C C . VAL A 1 183 ? -1.690 -5.483 -5.087 1.00 98.75 183 VAL A C 1
ATOM 1443 O O . VAL A 1 183 ? -1.826 -4.868 -6.154 1.00 98.75 183 VAL A O 1
ATOM 1446 N N . ASN A 1 184 ? -2.523 -6.461 -4.722 1.00 98.81 184 ASN A N 1
ATOM 1447 C CA . ASN A 1 184 ? -3.777 -6.715 -5.423 1.00 98.81 184 ASN A CA 1
ATOM 1448 C C . ASN A 1 184 ? -4.787 -5.616 -5.030 1.00 98.81 184 ASN A C 1
ATOM 1450 O O . ASN A 1 184 ? -5.080 -5.493 -3.837 1.00 98.81 184 ASN A O 1
ATOM 1454 N N . PRO A 1 185 ? -5.336 -4.841 -5.986 1.00 98.75 185 PRO A N 1
ATOM 1455 C CA . PRO A 1 185 ? -6.216 -3.715 -5.672 1.00 98.75 185 PRO A CA 1
ATOM 1456 C C . PRO A 1 185 ? -7.456 -4.070 -4.845 1.00 98.75 185 PRO A C 1
ATOM 1458 O O . PRO A 1 185 ? -7.864 -3.268 -4.014 1.00 98.75 185 PRO A O 1
ATOM 1461 N N . TYR A 1 186 ? -8.019 -5.270 -5.008 1.00 98.88 186 TYR A N 1
ATOM 1462 C CA . TYR A 1 186 ? -9.195 -5.718 -4.258 1.00 98.88 186 TYR A CA 1
ATOM 1463 C C . TYR A 1 186 ? -8.828 -6.223 -2.861 1.00 98.88 186 TYR A C 1
ATOM 1465 O O . TYR A 1 186 ? -9.466 -5.844 -1.879 1.00 98.88 186 TYR A O 1
ATOM 1473 N N . LEU A 1 187 ? -7.766 -7.031 -2.746 1.00 98.62 187 LEU A N 1
ATOM 1474 C CA . LEU A 1 187 ? -7.292 -7.505 -1.438 1.00 98.62 187 LEU A CA 1
ATOM 1475 C C . LEU A 1 187 ? -6.773 -6.357 -0.568 1.00 98.62 187 LEU A C 1
ATOM 1477 O O . LEU A 1 187 ? -6.868 -6.445 0.653 1.00 98.62 187 LEU A O 1
ATOM 1481 N N . LEU A 1 188 ? -6.275 -5.273 -1.177 1.00 98.56 188 LEU A N 1
ATOM 1482 C CA . LEU A 1 188 ? -5.961 -4.036 -0.465 1.00 98.56 188 LEU A CA 1
ATOM 1483 C C . LEU A 1 188 ? -7.196 -3.541 0.291 1.00 98.56 188 LEU A C 1
ATOM 1485 O O . LEU A 1 188 ? -7.165 -3.442 1.517 1.00 98.56 188 LEU A O 1
ATOM 1489 N N . GLN A 1 189 ? -8.285 -3.274 -0.435 1.00 98.50 189 GLN A N 1
ATOM 1490 C CA . GLN A 1 189 ? -9.513 -2.727 0.144 1.00 98.50 189 GLN A CA 1
ATOM 1491 C C . GLN A 1 189 ? -10.108 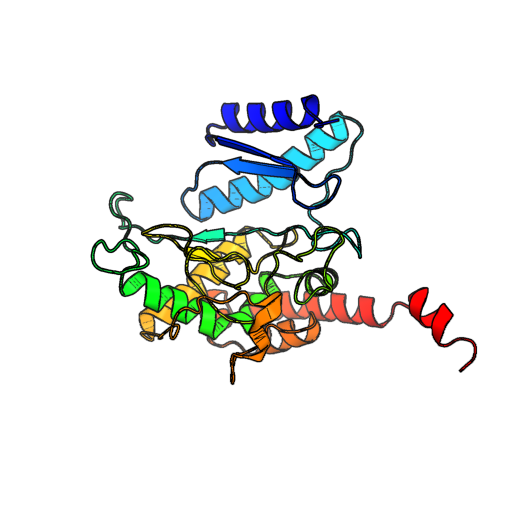-3.680 1.186 1.00 98.50 189 GLN A C 1
ATOM 1493 O O . GLN A 1 189 ? -10.416 -3.269 2.305 1.00 98.50 189 GLN A O 1
ATOM 1498 N N . ALA A 1 190 ? -10.205 -4.969 0.847 1.00 98.69 190 ALA A N 1
ATOM 1499 C CA . ALA A 1 190 ? -10.763 -5.986 1.732 1.00 98.69 190 ALA A CA 1
ATOM 1500 C C . ALA A 1 190 ? -9.940 -6.148 3.021 1.00 98.69 190 ALA 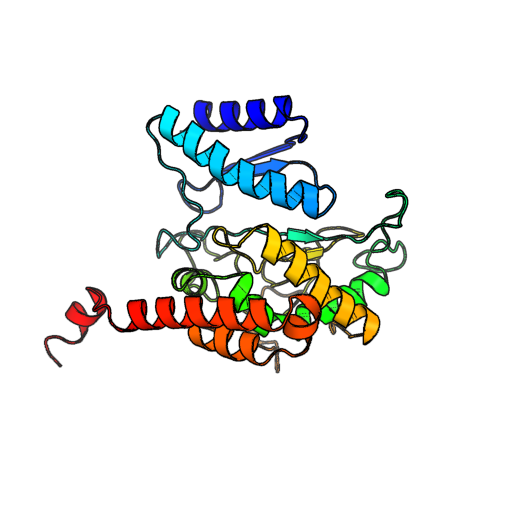A C 1
ATOM 1502 O O . ALA A 1 190 ? -10.508 -6.217 4.107 1.00 98.69 190 ALA A O 1
ATOM 1503 N N . GLY A 1 191 ? -8.606 -6.150 2.926 1.00 98.62 191 GLY A N 1
ATOM 1504 C CA . GLY A 1 191 ? -7.717 -6.240 4.084 1.00 98.62 191 GLY A CA 1
ATOM 1505 C C . GLY A 1 191 ? -7.819 -5.026 5.007 1.00 98.62 191 GLY A C 1
ATOM 1506 O O . GLY A 1 191 ? -7.893 -5.186 6.226 1.00 98.62 191 GLY A O 1
ATOM 1507 N N . VAL A 1 192 ? -7.878 -3.816 4.435 1.00 98.75 192 VAL A N 1
ATOM 1508 C CA . VAL A 1 192 ? -8.089 -2.576 5.199 1.00 98.75 192 VAL A CA 1
ATOM 1509 C C . VAL A 1 192 ? -9.419 -2.620 5.948 1.00 98.75 192 VAL A C 1
ATOM 1511 O O . VAL A 1 192 ? -9.448 -2.337 7.145 1.00 98.75 192 VAL A O 1
ATOM 1514 N N . LEU A 1 193 ? -10.506 -3.003 5.273 1.00 98.44 193 LEU A N 1
ATOM 1515 C CA . LEU A 1 193 ? -11.829 -3.096 5.890 1.00 98.44 193 LEU A CA 1
ATOM 1516 C C . LEU A 1 193 ? -11.878 -4.176 6.975 1.00 98.44 193 LEU A C 1
ATOM 1518 O O . LEU A 1 193 ? -12.329 -3.887 8.078 1.00 98.44 193 LEU A O 1
ATOM 1522 N N . ALA A 1 194 ? -11.367 -5.380 6.707 1.00 98.69 194 ALA A N 1
ATOM 1523 C CA . ALA A 1 194 ? -11.369 -6.484 7.667 1.00 98.69 194 ALA A CA 1
ATOM 1524 C C . ALA A 1 194 ? -10.641 -6.120 8.970 1.00 98.69 194 ALA A C 1
ATOM 1526 O O . ALA A 1 194 ? -11.181 -6.296 10.061 1.00 98.69 194 ALA A O 1
ATOM 1527 N N . ALA A 1 195 ? -9.428 -5.574 8.866 1.00 98.81 195 ALA A N 1
ATOM 1528 C CA . ALA A 1 195 ? -8.652 -5.190 10.038 1.00 98.81 195 ALA A CA 1
ATOM 1529 C C . ALA A 1 195 ? -9.213 -3.944 10.733 1.00 98.81 195 ALA A C 1
ATOM 1531 O O . ALA A 1 195 ? -9.211 -3.873 11.959 1.00 98.81 195 ALA A O 1
ATOM 1532 N N . GLY A 1 196 ? -9.703 -2.965 9.974 1.00 98.81 196 GLY A N 1
ATOM 1533 C CA . GLY A 1 196 ? -10.295 -1.760 10.538 1.00 98.81 196 GLY A CA 1
ATOM 1534 C C . GLY A 1 196 ? -11.588 -2.027 11.304 1.00 98.81 196 GLY A C 1
ATOM 1535 O O . GLY A 1 196 ? -11.752 -1.514 12.410 1.00 98.81 196 GLY A O 1
ATOM 1536 N N . LEU A 1 197 ? -12.472 -2.871 10.763 1.00 98.62 197 LEU A N 1
ATOM 1537 C CA . LEU A 1 197 ? -13.707 -3.288 11.434 1.00 98.62 197 LEU A CA 1
ATOM 1538 C C . LEU A 1 197 ? -13.416 -4.090 12.707 1.00 98.62 197 LEU A C 1
ATOM 1540 O O . LEU A 1 197 ? -13.993 -3.779 13.743 1.00 98.62 197 LEU A O 1
ATOM 1544 N N . ASP A 1 198 ? -12.437 -5.003 12.688 1.00 98.75 198 ASP A N 1
ATOM 1545 C CA . ASP A 1 198 ? -11.950 -5.663 13.912 1.00 98.75 198 ASP A CA 1
ATOM 1546 C C . ASP A 1 198 ? -11.483 -4.650 14.973 1.00 98.75 198 ASP A C 1
ATOM 1548 O O . ASP A 1 198 ? -11.725 -4.837 16.168 1.00 98.75 198 ASP A O 1
ATOM 1552 N N . GLY A 1 199 ? -10.847 -3.558 14.546 1.00 98.81 199 GLY A N 1
ATOM 1553 C CA . GLY A 1 199 ? -10.466 -2.448 15.416 1.00 98.81 199 GLY A CA 1
ATOM 1554 C C . GLY A 1 199 ? -11.649 -1.746 16.072 1.00 98.81 199 GLY A C 1
ATOM 1555 O O . GLY A 1 199 ? -11.610 -1.468 17.272 1.00 98.81 199 GLY A O 1
ATOM 1556 N N . VAL A 1 200 ? -12.703 -1.484 15.299 1.00 98.75 200 VAL A N 1
ATOM 1557 C CA . VAL A 1 200 ? -13.943 -0.864 15.786 1.00 98.75 200 VAL A CA 1
ATOM 1558 C C . VAL A 1 200 ? -14.665 -1.791 16.762 1.00 98.75 200 VAL A C 1
ATOM 1560 O O . VAL A 1 200 ? -14.953 -1.373 17.886 1.00 98.75 200 VAL A O 1
ATOM 1563 N N . ASP A 1 201 ? -14.877 -3.049 16.379 1.00 98.56 201 ASP A N 1
ATOM 1564 C CA . ASP A 1 201 ? -15.619 -4.038 17.168 1.00 98.56 201 ASP A CA 1
ATOM 1565 C C . ASP A 1 201 ? -14.943 -4.322 18.514 1.00 98.56 201 ASP A C 1
ATOM 1567 O O . ASP A 1 201 ? -15.603 -4.406 19.551 1.00 98.56 201 ASP A O 1
ATOM 1571 N N . ASN A 1 202 ? -13.609 -4.391 18.524 1.00 98.69 202 ASN A N 1
ATOM 1572 C CA . ASN A 1 202 ? -12.820 -4.644 19.732 1.00 98.69 202 ASN A CA 1
ATOM 1573 C C . ASN A 1 202 ? -12.312 -3.364 20.410 1.00 98.69 202 ASN A C 1
ATOM 1575 O O . ASN A 1 202 ? -11.501 -3.443 21.332 1.00 98.69 202 ASN A O 1
ATOM 1579 N N . GLN A 1 203 ? -12.760 -2.187 19.958 1.00 98.56 203 GLN A N 1
ATOM 1580 C CA . GLN A 1 203 ? -12.375 -0.876 20.494 1.00 98.56 203 GLN A CA 1
ATOM 1581 C C . GLN A 1 203 ? -10.856 -0.695 20.655 1.00 98.56 203 GLN A C 1
ATOM 1583 O O . GLN A 1 203 ? -10.389 -0.139 21.651 1.00 98.56 203 GLN A O 1
ATOM 1588 N N . ARG A 1 204 ? -10.075 -1.190 19.691 1.00 98.50 204 ARG A N 1
ATOM 1589 C CA . ARG A 1 204 ? -8.616 -1.276 19.809 1.00 98.50 204 ARG A CA 1
ATOM 1590 C C . ARG A 1 204 ? -7.980 0.108 19.887 1.00 98.50 204 ARG A C 1
ATOM 1592 O O . ARG A 1 204 ? -8.291 0.988 19.091 1.00 98.50 204 ARG A O 1
ATOM 1599 N N . ASP A 1 205 ? -7.042 0.267 20.812 1.00 97.56 205 ASP A N 1
ATOM 1600 C CA . ASP A 1 205 ? -6.247 1.484 20.949 1.00 97.56 205 ASP A CA 1
ATOM 1601 C C . ASP A 1 205 ? -5.008 1.409 20.033 1.00 97.56 205 ASP A C 1
ATOM 1603 O O . ASP A 1 205 ? -4.212 0.473 20.173 1.00 97.56 205 ASP A O 1
ATOM 1607 N N . PRO A 1 206 ? -4.808 2.358 19.096 1.00 97.75 206 PRO A N 1
ATOM 1608 C CA . PRO A 1 206 ? -3.588 2.420 18.294 1.00 97.75 206 PRO A CA 1
ATOM 1609 C C . PRO A 1 206 ? -2.351 2.841 19.105 1.00 97.75 206 PRO A C 1
ATOM 1611 O O . PRO A 1 206 ? -1.238 2.809 18.580 1.00 97.75 206 PRO A O 1
ATOM 1614 N N . GLY A 1 207 ? -2.518 3.226 20.372 1.00 96.06 207 GLY A N 1
ATOM 1615 C CA . GLY A 1 207 ? -1.466 3.784 21.207 1.00 96.06 207 GLY A CA 1
ATOM 1616 C C . GLY A 1 207 ? -1.239 5.258 20.891 1.00 96.06 207 GLY A C 1
ATOM 1617 O O . GLY A 1 207 ? -2.058 5.905 20.244 1.00 96.06 207 GLY A O 1
ATOM 1618 N N . LYS A 1 208 ? -0.117 5.821 21.342 1.00 95.44 208 LYS A N 1
ATOM 1619 C CA . LYS A 1 208 ? 0.207 7.235 21.096 1.00 95.44 208 LYS A CA 1
ATOM 1620 C C . LYS A 1 208 ? 0.838 7.428 19.713 1.00 95.44 208 LYS A C 1
ATOM 1622 O O . LYS A 1 208 ? 1.6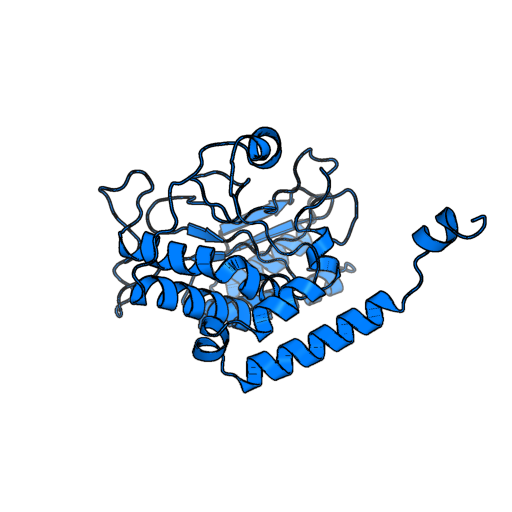45 6.587 19.316 1.00 95.44 208 LYS A O 1
ATOM 1627 N N . PRO A 1 209 ? 0.543 8.538 19.013 1.00 97.12 209 PRO A N 1
ATOM 1628 C CA . PRO A 1 209 ? 1.302 8.899 17.827 1.00 97.12 209 PRO A CA 1
ATOM 1629 C C . PRO A 1 209 ? 2.742 9.225 18.228 1.00 97.12 209 PRO A C 1
ATOM 1631 O O . PRO A 1 209 ? 2.999 9.757 19.313 1.00 97.12 209 PRO A O 1
ATOM 1634 N N . HIS A 1 210 ? 3.679 8.936 17.337 1.00 96.88 210 HIS A N 1
ATOM 1635 C CA . HIS A 1 210 ? 5.077 9.301 17.503 1.00 96.88 210 HIS A CA 1
ATOM 1636 C C . HIS A 1 210 ? 5.420 10.479 16.588 1.00 96.88 210 HIS A C 1
ATOM 1638 O O . HIS A 1 210 ? 5.098 10.466 15.402 1.00 96.88 210 HIS A O 1
ATOM 1644 N N . ASP A 1 211 ? 6.070 11.497 17.149 1.00 96.06 211 ASP A N 1
ATOM 1645 C CA . ASP A 1 211 ? 6.554 12.666 16.412 1.00 96.06 211 ASP A CA 1
ATOM 1646 C C . ASP A 1 211 ? 8.084 12.657 16.370 1.00 96.06 211 ASP A C 1
ATOM 1648 O O . ASP A 1 211 ? 8.761 13.449 17.019 1.00 96.06 211 ASP A O 1
ATOM 1652 N N . ILE A 1 212 ? 8.628 11.649 15.687 1.00 96.12 212 ILE A N 1
ATOM 1653 C CA . ILE A 1 212 ? 10.070 11.469 15.499 1.00 96.12 212 ILE A CA 1
ATOM 1654 C C . ILE A 1 212 ? 10.355 11.032 14.067 1.00 96.12 212 ILE A C 1
ATOM 1656 O O . ILE A 1 212 ? 9.490 10.471 13.390 1.00 96.12 212 ILE A O 1
ATOM 1660 N N . ASN A 1 213 ? 11.587 11.213 13.606 1.00 96.06 213 ASN A N 1
ATOM 1661 C CA . ASN A 1 213 ? 12.011 10.571 12.369 1.00 96.06 213 ASN A CA 1
ATOM 1662 C C . ASN A 1 213 ? 12.353 9.097 12.646 1.00 96.06 213 ASN A C 1
ATOM 1664 O O . ASN A 1 213 ? 13.389 8.795 13.234 1.00 96.06 213 ASN A O 1
ATOM 1668 N N . MET A 1 214 ? 11.517 8.155 12.202 1.00 94.75 214 MET A N 1
ATOM 1669 C CA . MET A 1 214 ? 11.740 6.722 12.450 1.00 94.75 214 MET A CA 1
ATOM 1670 C C . MET A 1 214 ? 13.026 6.165 11.833 1.00 94.75 214 MET A C 1
ATOM 1672 O O . MET A 1 214 ? 13.523 5.143 12.311 1.00 94.75 214 MET A O 1
ATOM 1676 N N . TYR A 1 215 ? 13.576 6.810 10.802 1.00 92.25 215 TYR A N 1
ATOM 1677 C CA . TYR A 1 215 ? 14.808 6.356 10.158 1.00 92.25 215 TYR A CA 1
ATOM 1678 C C . TYR A 1 215 ? 16.045 6.667 11.003 1.00 92.25 215 TYR A C 1
ATOM 1680 O O . TYR A 1 215 ? 16.969 5.862 11.048 1.00 92.25 215 TYR A O 1
ATOM 1688 N N . THR A 1 216 ? 16.059 7.800 11.708 1.00 93.00 216 THR A N 1
ATOM 1689 C CA . THR A 1 216 ? 17.213 8.236 12.511 1.00 93.00 216 THR A CA 1
ATOM 1690 C C . THR A 1 216 ? 17.005 8.019 14.008 1.00 93.00 216 THR A C 1
ATOM 1692 O O . THR A 1 216 ? 17.935 7.661 14.725 1.00 93.00 216 THR A O 1
ATOM 1695 N N . GLU A 1 217 ? 15.779 8.181 14.495 1.00 95.19 217 GLU A N 1
ATOM 1696 C CA . GLU A 1 217 ? 15.431 8.191 15.917 1.00 95.19 217 GLU A CA 1
ATOM 1697 C C . GLU A 1 217 ? 14.589 6.988 16.348 1.00 95.19 217 GLU A C 1
ATOM 1699 O O . GLU A 1 217 ? 14.289 6.849 17.532 1.00 95.19 217 GLU A O 1
ATOM 1704 N N . GLY A 1 218 ? 14.240 6.078 15.432 1.00 91.94 218 GLY A N 1
ATOM 1705 C CA . GLY A 1 218 ? 13.409 4.909 15.744 1.00 91.94 218 GLY A CA 1
ATOM 1706 C C . GLY A 1 218 ? 13.979 4.020 16.859 1.00 91.94 218 GLY A C 1
ATOM 1707 O O . GLY A 1 218 ? 13.219 3.396 17.595 1.00 91.94 218 GLY A O 1
ATOM 1708 N N . HIS A 1 219 ? 15.304 4.018 17.049 1.00 91.19 219 HIS A N 1
ATOM 1709 C CA . HIS A 1 219 ? 15.988 3.318 18.144 1.00 91.19 219 HIS A CA 1
ATOM 1710 C C . HIS A 1 219 ? 15.622 3.850 19.546 1.00 91.19 219 HIS A C 1
ATOM 1712 O O . HIS A 1 219 ? 15.817 3.148 20.537 1.00 91.19 219 HIS A O 1
ATOM 1718 N N . LYS A 1 220 ? 15.084 5.074 19.647 1.00 92.94 220 LYS A N 1
ATOM 1719 C CA . LYS A 1 220 ? 14.616 5.669 20.909 1.00 92.94 220 LYS A CA 1
ATOM 1720 C C . LYS A 1 220 ? 13.293 5.060 21.382 1.00 92.94 220 LYS A C 1
ATOM 1722 O O . LYS A 1 220 ? 12.982 5.133 22.570 1.00 92.94 220 LYS A O 1
ATOM 1727 N N . LEU A 1 221 ? 12.514 4.453 20.482 1.00 92.00 221 LEU A N 1
ATOM 1728 C CA . LEU A 1 221 ? 11.254 3.804 20.832 1.00 92.00 221 LEU A CA 1
ATOM 1729 C C . LEU A 1 221 ? 11.496 2.357 21.272 1.00 92.00 221 LEU A C 1
ATOM 1731 O O . LEU A 1 221 ? 12.019 1.534 20.522 1.00 92.00 221 LEU A O 1
ATOM 1735 N N . ARG A 1 222 ? 11.078 2.026 22.497 1.00 90.50 222 ARG A N 1
ATOM 1736 C CA . ARG A 1 222 ? 11.152 0.664 23.045 1.00 90.50 222 ARG A CA 1
ATOM 1737 C C . ARG A 1 222 ? 9.838 -0.080 22.815 1.00 90.50 222 ARG A C 1
ATOM 1739 O O . ARG A 1 222 ? 8.772 0.520 22.882 1.00 90.50 222 ARG A O 1
ATOM 1746 N N . GLY A 1 223 ? 9.914 -1.390 22.577 1.00 87.44 223 GLY A N 1
ATOM 1747 C CA . GLY A 1 223 ? 8.729 -2.255 22.467 1.00 87.44 223 GLY A CA 1
ATOM 1748 C C . GLY A 1 223 ? 7.905 -2.076 21.186 1.00 87.44 223 GLY A C 1
ATOM 1749 O O . GLY A 1 223 ? 6.794 -2.592 21.096 1.00 87.44 223 GLY A O 1
ATOM 1750 N N . VAL A 1 224 ? 8.431 -1.363 20.186 1.00 91.12 224 VAL A N 1
ATOM 1751 C CA . VAL A 1 224 ? 7.759 -1.198 18.895 1.00 91.12 224 VAL A CA 1
ATOM 1752 C C . VAL A 1 224 ? 7.791 -2.513 18.123 1.00 91.12 224 VAL A C 1
ATOM 1754 O O . VAL A 1 224 ? 8.860 -3.073 17.874 1.00 91.12 224 VAL A O 1
ATOM 1757 N N . ARG A 1 225 ? 6.615 -2.992 17.704 1.00 94.06 225 ARG A N 1
ATOM 1758 C CA . ARG A 1 225 ? 6.526 -4.164 16.830 1.00 94.06 225 ARG A CA 1
ATOM 1759 C C . ARG A 1 225 ? 7.090 -3.843 15.447 1.00 94.06 225 ARG A C 1
ATOM 1761 O O . ARG A 1 225 ? 6.848 -2.773 14.885 1.00 94.06 225 ARG A O 1
ATOM 1768 N N . ARG A 1 226 ? 7.832 -4.793 14.886 1.00 92.69 226 ARG A N 1
ATOM 1769 C CA . ARG A 1 226 ? 8.400 -4.704 13.539 1.00 92.69 226 ARG A CA 1
ATOM 1770 C C . ARG A 1 226 ? 7.478 -5.360 12.521 1.00 92.69 226 ARG A C 1
ATOM 1772 O O . ARG A 1 226 ? 6.706 -6.253 12.860 1.00 92.69 226 ARG A O 1
ATOM 1779 N N . LEU A 1 227 ? 7.568 -4.891 11.281 1.00 94.75 227 LEU A N 1
ATOM 1780 C CA . LEU A 1 227 ? 6.976 -5.588 10.144 1.00 94.75 227 LEU A CA 1
ATOM 1781 C C . LEU A 1 227 ? 7.780 -6.871 9.863 1.00 94.75 227 LEU A C 1
ATOM 1783 O O . LEU A 1 227 ? 8.971 -6.906 10.183 1.00 94.75 227 LEU A O 1
ATOM 1787 N N . PRO A 1 228 ? 7.172 -7.914 9.270 1.00 95.94 228 PRO A N 1
ATOM 1788 C CA . PRO A 1 228 ? 7.918 -9.091 8.840 1.00 95.94 228 PRO A CA 1
ATOM 1789 C C . PRO A 1 228 ? 9.057 -8.706 7.886 1.00 95.94 228 PRO A C 1
ATOM 1791 O O . PRO A 1 228 ? 8.859 -7.889 6.986 1.00 95.94 228 PRO A O 1
ATOM 1794 N N . SER A 1 229 ? 10.233 -9.307 8.066 1.00 94.81 229 SER A N 1
ATOM 1795 C CA . SER A 1 229 ? 11.436 -9.013 7.269 1.00 94.81 229 SER A CA 1
ATOM 1796 C C . SER A 1 229 ? 11.488 -9.765 5.937 1.00 94.81 229 SER A C 1
ATOM 1798 O O . SER A 1 229 ? 12.346 -9.497 5.102 1.00 94.81 229 SER A O 1
ATOM 1800 N N . ASN A 1 230 ? 10.594 -10.733 5.728 1.00 97.50 230 ASN A N 1
ATOM 1801 C CA . ASN A 1 230 ? 10.526 -11.538 4.516 1.00 97.50 230 ASN A CA 1
ATOM 1802 C C . ASN A 1 230 ? 9.102 -12.067 4.271 1.00 97.50 230 ASN A C 1
ATOM 1804 O O . ASN A 1 230 ? 8.249 -12.069 5.166 1.00 97.50 230 ASN A O 1
ATOM 1808 N N . LEU A 1 231 ? 8.869 -12.547 3.045 1.00 98.12 231 LEU A N 1
ATOM 1809 C CA . LEU A 1 231 ? 7.567 -13.053 2.614 1.00 98.12 231 LEU A CA 1
ATOM 1810 C C . LEU A 1 231 ? 7.135 -14.293 3.408 1.00 98.12 231 LEU A C 1
ATOM 1812 O O . LEU A 1 231 ? 5.965 -14.391 3.767 1.00 98.12 231 LEU A O 1
ATOM 1816 N N . LEU A 1 232 ? 8.049 -15.216 3.723 1.00 98.56 232 LEU A N 1
ATOM 1817 C CA 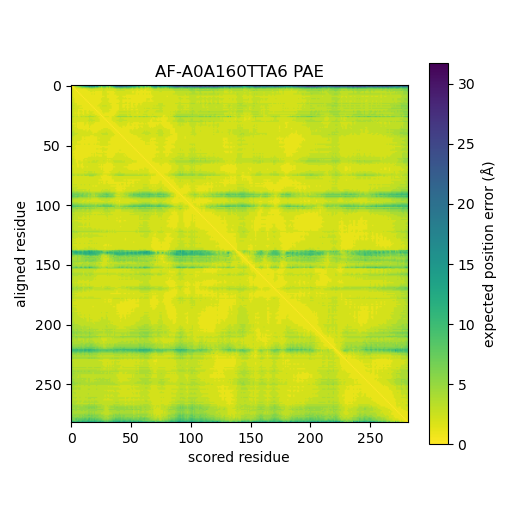. LEU A 1 232 ? 7.708 -16.441 4.453 1.00 98.56 232 LEU A CA 1
ATOM 1818 C C . LEU A 1 232 ? 7.114 -16.146 5.833 1.00 98.56 232 LEU A C 1
ATOM 1820 O O . LEU A 1 232 ? 6.089 -16.723 6.200 1.00 98.56 232 LEU A O 1
ATOM 1824 N N . ASP A 1 233 ? 7.731 -15.242 6.587 1.00 98.06 233 ASP A N 1
ATOM 1825 C CA . ASP A 1 233 ? 7.251 -14.885 7.920 1.00 98.06 233 ASP A CA 1
ATOM 1826 C C . ASP A 1 233 ? 5.919 -14.138 7.862 1.00 98.06 233 ASP A C 1
ATOM 1828 O O . ASP A 1 233 ? 5.028 -14.417 8.664 1.00 98.06 233 ASP A O 1
ATOM 1832 N N . ALA A 1 234 ? 5.721 -13.278 6.862 1.00 98.25 234 ALA A N 1
ATOM 1833 C CA . ALA A 1 234 ? 4.425 -12.646 6.652 1.00 98.25 234 ALA A CA 1
ATOM 1834 C C . ALA A 1 234 ? 3.323 -13.666 6.331 1.00 98.25 234 ALA A C 1
ATOM 1836 O O . ALA A 1 234 ? 2.247 -13.598 6.926 1.00 98.25 234 ALA A O 1
ATOM 1837 N N . ILE A 1 235 ? 3.583 -14.644 5.449 1.00 98.31 235 ILE A N 1
ATOM 1838 C CA . ILE A 1 235 ? 2.611 -15.703 5.129 1.00 98.31 235 ILE A CA 1
ATOM 1839 C C . ILE A 1 235 ? 2.259 -16.501 6.390 1.00 98.31 235 ILE A C 1
ATOM 1841 O O . ILE A 1 235 ? 1.083 -16.725 6.664 1.00 98.31 235 ILE A O 1
ATOM 1845 N N . ARG A 1 236 ? 3.255 -16.880 7.202 1.00 98.50 236 ARG A N 1
ATOM 1846 C CA . ARG A 1 236 ? 3.038 -17.654 8.438 1.00 98.50 236 ARG A CA 1
ATOM 1847 C C . ARG A 1 236 ? 2.150 -16.929 9.446 1.00 98.50 236 ARG A C 1
ATOM 1849 O O . ARG A 1 236 ? 1.384 -17.581 10.158 1.00 98.50 236 ARG A O 1
ATOM 1856 N N . VAL A 1 237 ? 2.272 -15.605 9.546 1.00 97.88 237 VAL A N 1
ATOM 1857 C CA . VAL A 1 237 ? 1.408 -14.787 10.410 1.00 97.88 237 VAL A CA 1
ATOM 1858 C C . VAL A 1 237 ? 0.013 -14.652 9.793 1.00 97.88 237 VAL A C 1
ATOM 1860 O O . VAL A 1 237 ? -0.983 -14.856 10.488 1.00 97.88 237 VAL A O 1
ATOM 1863 N N . PHE A 1 238 ? -0.072 -14.401 8.484 1.00 98.56 238 PHE A N 1
ATOM 1864 C CA . PHE A 1 238 ? -1.328 -14.321 7.734 1.00 98.56 238 PHE A CA 1
ATOM 1865 C C . PHE A 1 238 ? -2.179 -15.596 7.865 1.00 98.56 238 PHE A C 1
ATOM 1867 O O . PHE A 1 238 ? -3.350 -15.518 8.232 1.00 98.56 238 PHE A O 1
ATOM 1874 N N . GLU A 1 239 ? -1.583 -16.779 7.691 1.00 97.75 239 GLU A N 1
ATOM 1875 C CA . GLU A 1 239 ? -2.253 -18.087 7.819 1.00 97.75 239 GLU A CA 1
ATOM 1876 C C . GLU A 1 239 ? -2.828 -18.358 9.214 1.00 97.75 239 GLU A C 1
ATOM 1878 O O . GLU A 1 239 ? -3.757 -19.157 9.370 1.00 97.75 239 GLU A O 1
ATOM 1883 N N . LYS A 1 240 ? -2.270 -17.721 10.245 1.00 98.12 240 LYS A N 1
ATOM 1884 C CA . LYS A 1 240 ? -2.699 -17.873 11.641 1.00 98.12 240 LYS A CA 1
ATOM 1885 C C . LYS A 1 240 ? -3.678 -16.785 12.079 1.00 98.12 240 LYS A C 1
ATOM 1887 O O . LYS A 1 240 ? -4.258 -16.903 13.159 1.00 98.12 240 LYS A O 1
ATOM 1892 N N . SER A 1 241 ? -3.886 -15.748 11.267 1.00 98.44 241 SER A N 1
ATOM 1893 C CA . SER A 1 241 ? -4.745 -14.624 11.627 1.00 98.44 241 SER A CA 1
ATOM 1894 C C . SER A 1 241 ? -6.218 -15.025 11.629 1.00 98.44 241 SER A C 1
ATOM 1896 O O . SER A 1 241 ? -6.819 -15.274 10.585 1.00 98.44 241 SER A O 1
ATOM 1898 N N . LYS A 1 242 ? -6.823 -15.049 12.822 1.00 98.25 242 LYS A N 1
ATOM 1899 C CA . LYS A 1 242 ? -8.269 -15.265 12.983 1.00 98.25 242 LYS A CA 1
ATOM 1900 C C . LYS A 1 242 ? -9.081 -14.116 12.383 1.00 98.25 242 LYS A C 1
ATOM 1902 O O . LYS A 1 242 ? -10.110 -14.364 11.768 1.00 98.25 242 LYS A O 1
ATOM 1907 N N . VAL A 1 243 ? -8.588 -12.883 12.518 1.00 98.44 243 VAL A N 1
ATOM 1908 C CA . VAL A 1 243 ? -9.244 -11.674 11.997 1.00 98.44 243 VAL A CA 1
ATOM 1909 C C . VAL A 1 243 ? -9.323 -11.720 10.475 1.00 98.44 243 VAL A C 1
ATOM 1911 O O . VAL A 1 243 ? -10.400 -11.564 9.907 1.00 98.44 243 VAL A O 1
ATOM 1914 N N . LEU A 1 244 ? -8.204 -11.999 9.801 1.00 98.38 244 LEU A N 1
ATOM 1915 C CA . LEU A 1 244 ? -8.194 -12.030 8.337 1.00 98.38 244 LEU A CA 1
ATOM 1916 C C . LEU A 1 244 ? -8.939 -13.244 7.778 1.00 98.38 244 LEU A C 1
ATOM 1918 O O . LEU A 1 244 ? -9.567 -13.122 6.734 1.00 98.38 244 LEU A O 1
ATOM 1922 N N . LYS A 1 245 ? -8.953 -14.382 8.480 1.00 98.62 245 LYS A N 1
ATOM 1923 C CA . LYS A 1 245 ? -9.813 -15.520 8.118 1.00 98.62 245 LYS A CA 1
ATOM 1924 C C . LYS A 1 245 ? -11.296 -15.185 8.197 1.00 98.62 245 LYS A C 1
ATOM 1926 O O . LYS A 1 245 ? -12.030 -15.511 7.271 1.00 98.62 245 LYS A O 1
ATOM 1931 N N . ALA A 1 246 ? -11.722 -14.509 9.261 1.00 98.12 246 ALA A N 1
ATOM 1932 C CA . ALA A 1 246 ? -13.107 -14.076 9.405 1.00 98.12 246 ALA A CA 1
ATOM 1933 C C . ALA A 1 246 ? -13.492 -13.025 8.349 1.00 98.12 246 ALA A C 1
ATOM 1935 O O . ALA A 1 246 ? -14.587 -13.085 7.802 1.00 98.12 246 ALA A O 1
ATOM 1936 N N . GLY A 1 247 ? -12.590 -12.085 8.039 1.00 97.62 247 GLY A N 1
ATOM 1937 C CA . GLY A 1 247 ? -12.869 -10.993 7.103 1.00 97.62 247 GLY A CA 1
ATOM 1938 C C . GLY A 1 247 ? -12.733 -11.346 5.618 1.00 97.62 247 GLY A C 1
ATOM 1939 O O . GLY A 1 247 ? -13.463 -10.796 4.801 1.00 97.62 247 GLY A O 1
ATOM 1940 N N . LEU A 1 248 ? -11.808 -12.238 5.250 1.00 97.94 248 LEU A N 1
ATOM 1941 C CA . LEU A 1 248 ? -11.519 -12.595 3.851 1.00 97.94 248 LEU A CA 1
ATOM 1942 C C . LEU A 1 248 ? -12.030 -13.989 3.457 1.00 97.94 248 LEU A C 1
ATOM 1944 O O . LEU A 1 248 ? -12.081 -14.305 2.271 1.00 97.94 248 LEU A O 1
ATOM 1948 N N . GLY A 1 249 ? -12.385 -14.825 4.435 1.00 98.31 249 GLY A N 1
ATOM 1949 C CA . GLY A 1 249 ? -12.743 -16.227 4.245 1.00 98.31 249 GLY A CA 1
ATOM 1950 C C . GLY A 1 249 ? -11.549 -17.174 4.400 1.00 98.31 249 GLY A C 1
ATOM 1951 O O . GLY A 1 249 ? -10.446 -16.922 3.906 1.00 98.31 249 GLY A O 1
ATOM 1952 N N . GLU A 1 250 ? -11.773 -18.304 5.078 1.00 98.25 250 GLU A N 1
ATOM 1953 C CA . GLU A 1 250 ? -10.722 -19.295 5.348 1.00 98.25 250 GLU A CA 1
ATOM 1954 C C . GLU A 1 250 ? -10.131 -19.901 4.071 1.00 98.25 250 GLU A C 1
ATOM 1956 O O . GLU A 1 250 ? -8.914 -20.065 3.975 1.00 98.25 250 GLU A O 1
ATOM 1961 N N . GLU A 1 251 ? -10.975 -20.186 3.078 1.00 98.25 251 GLU A N 1
ATOM 1962 C CA . GLU A 1 251 ? -10.557 -20.768 1.800 1.00 98.25 251 GLU A CA 1
ATOM 1963 C C . GLU A 1 251 ? -9.646 -19.822 1.008 1.00 98.25 251 GLU A C 1
ATOM 1965 O O . GLU A 1 251 ? -8.625 -20.254 0.463 1.00 98.25 251 GLU A O 1
ATOM 1970 N N . LEU A 1 252 ? -9.967 -18.522 0.997 1.00 98.19 252 LEU A N 1
ATOM 1971 C CA . LEU A 1 252 ? -9.141 -17.501 0.355 1.00 98.19 252 LEU A CA 1
ATOM 1972 C C . LEU A 1 252 ? -7.786 -17.404 1.051 1.00 98.19 252 LEU A C 1
ATOM 1974 O O . LEU A 1 252 ? -6.754 -17.461 0.381 1.00 98.19 252 LEU A O 1
ATOM 1978 N N . VAL A 1 253 ? -7.774 -17.303 2.384 1.00 98.62 253 VAL A N 1
ATOM 1979 C CA . VAL A 1 253 ? -6.533 -17.230 3.171 1.00 98.62 253 VAL A CA 1
ATOM 1980 C C . VAL A 1 253 ? -5.650 -18.453 2.910 1.00 98.62 253 VAL A C 1
ATOM 1982 O O . VAL A 1 253 ? -4.463 -18.297 2.614 1.00 98.62 253 VAL A O 1
ATOM 1985 N N . ALA A 1 254 ? -6.220 -19.659 2.958 1.00 98.50 254 ALA A N 1
ATOM 1986 C CA . ALA A 1 254 ? -5.487 -20.902 2.726 1.00 98.50 254 ALA A CA 1
ATOM 1987 C C . ALA A 1 254 ? -4.935 -20.995 1.293 1.00 98.50 254 ALA A C 1
ATOM 1989 O O . ALA A 1 254 ? -3.764 -21.326 1.091 1.00 98.50 254 ALA A O 1
ATOM 1990 N N . SER A 1 255 ? -5.752 -20.661 0.291 1.00 98.44 255 SER A N 1
ATOM 1991 C CA . SER A 1 255 ? -5.356 -20.709 -1.121 1.00 98.44 255 SER A CA 1
ATOM 1992 C C . SER A 1 255 ? -4.277 -19.678 -1.449 1.00 98.44 255 SER A C 1
ATOM 1994 O O . SER A 1 255 ? -3.284 -20.005 -2.102 1.00 98.44 255 SER A O 1
ATOM 1996 N N . TYR A 1 256 ? -4.427 -18.449 -0.948 1.00 98.62 256 TYR A N 1
ATOM 1997 C CA . TYR A 1 256 ? -3.438 -17.389 -1.116 1.00 98.62 256 TYR A CA 1
ATOM 1998 C C . TYR A 1 256 ? -2.094 -17.785 -0.501 1.00 98.62 256 TYR A C 1
ATOM 2000 O O . TYR A 1 256 ? -1.056 -17.719 -1.165 1.00 98.62 256 TYR A O 1
ATOM 2008 N N . ALA A 1 257 ? -2.109 -18.259 0.745 1.00 98.62 257 ALA A N 1
ATOM 2009 C CA . ALA A 1 257 ? -0.898 -18.670 1.434 1.00 98.62 257 ALA A CA 1
ATOM 2010 C C . ALA A 1 257 ? -0.194 -19.839 0.737 1.00 98.62 257 ALA A C 1
ATOM 2012 O O . ALA A 1 257 ? 1.024 -19.800 0.563 1.00 98.62 257 ALA A O 1
ATOM 2013 N N . LYS A 1 258 ? -0.945 -20.833 0.241 1.00 98.62 258 LYS A N 1
ATOM 2014 C CA . LYS A 1 258 ? -0.395 -21.940 -0.555 1.00 98.62 258 LYS A CA 1
ATOM 2015 C C . LYS A 1 258 ? 0.387 -21.432 -1.769 1.00 98.62 258 LYS A C 1
ATOM 2017 O O . LYS A 1 258 ? 1.518 -21.865 -1.982 1.00 98.62 258 LYS A O 1
ATOM 2022 N N . LEU A 1 259 ? -0.186 -20.509 -2.546 1.00 98.56 259 LEU A N 1
ATOM 2023 C CA . LEU A 1 259 ? 0.488 -19.932 -3.716 1.00 98.56 259 LEU A CA 1
ATOM 2024 C C . LEU A 1 259 ? 1.761 -19.174 -3.320 1.00 98.56 259 LEU A C 1
ATOM 2026 O O . LEU A 1 259 ? 2.792 -19.309 -3.977 1.00 98.56 259 LEU A O 1
ATOM 2030 N N . LYS A 1 260 ? 1.720 -18.424 -2.217 1.00 98.62 260 LYS A N 1
ATOM 2031 C CA . LYS A 1 260 ? 2.871 -17.644 -1.749 1.00 98.62 260 LYS A CA 1
ATOM 2032 C C . LYS A 1 260 ? 3.975 -18.495 -1.123 1.00 98.62 260 LYS A C 1
ATOM 2034 O O . LYS A 1 260 ? 5.150 -18.183 -1.305 1.00 98.62 260 LYS A O 1
ATOM 2039 N N . HIS A 1 261 ? 3.639 -19.621 -0.494 1.00 98.69 261 HIS A N 1
ATOM 2040 C CA . HIS A 1 261 ? 4.624 -20.629 -0.085 1.00 98.69 261 HIS A CA 1
ATOM 2041 C C . HIS A 1 261 ? 5.337 -21.252 -1.288 1.00 98.69 261 HIS A C 1
ATOM 2043 O O . HIS A 1 261 ? 6.544 -21.479 -1.222 1.00 98.69 261 HIS A O 1
ATOM 2049 N N . LEU A 1 262 ? 4.626 -21.513 -2.392 1.00 98.44 262 LEU A N 1
ATOM 2050 C CA . LEU A 1 262 ? 5.245 -22.005 -3.630 1.00 98.44 262 LEU A CA 1
ATOM 2051 C C . LEU A 1 262 ? 6.199 -20.965 -4.235 1.00 98.44 262 LEU A C 1
ATOM 2053 O O . LEU A 1 262 ? 7.325 -21.313 -4.586 1.00 98.44 262 LEU A O 1
ATOM 2057 N N . GLU A 1 263 ? 5.787 -19.695 -4.290 1.00 98.38 263 GLU A N 1
ATOM 2058 C CA . GLU A 1 263 ? 6.642 -18.583 -4.733 1.00 98.38 263 GLU A CA 1
ATOM 2059 C C . GLU A 1 263 ? 7.915 -18.482 -3.877 1.00 98.38 263 GLU A C 1
ATOM 2061 O O . GLU A 1 263 ? 9.024 -18.430 -4.410 1.00 98.38 263 GLU A O 1
ATOM 2066 N N . TRP A 1 264 ? 7.776 -18.534 -2.548 1.00 98.56 264 TRP A N 1
ATOM 2067 C CA . TRP A 1 264 ? 8.916 -18.499 -1.634 1.00 98.56 264 TRP A CA 1
ATOM 2068 C C . TRP A 1 264 ? 9.873 -19.677 -1.838 1.00 98.56 264 TRP A C 1
ATOM 2070 O O . TRP A 1 264 ? 11.085 -19.476 -1.905 1.00 98.56 264 TRP A O 1
ATOM 2080 N N . ARG A 1 265 ? 9.350 -20.905 -1.966 1.00 98.44 265 ARG A N 1
ATOM 2081 C CA . ARG A 1 265 ? 10.176 -22.097 -2.228 1.00 98.44 265 ARG A CA 1
ATOM 2082 C C . ARG A 1 265 ? 10.948 -21.967 -3.537 1.00 98.44 265 ARG A C 1
ATOM 2084 O O . ARG A 1 265 ? 12.123 -22.309 -3.572 1.00 98.44 265 ARG A O 1
ATOM 2091 N N . SER A 1 266 ? 10.306 -21.447 -4.584 1.00 98.38 266 SER A N 1
ATOM 2092 C CA . SER A 1 266 ? 10.970 -21.196 -5.865 1.00 98.38 266 SER A CA 1
ATOM 2093 C C . SER A 1 266 ? 12.097 -20.172 -5.735 1.00 98.38 266 SER A C 1
ATOM 2095 O O . SER A 1 266 ? 13.150 -20.366 -6.331 1.00 98.38 266 SER A O 1
ATOM 2097 N N . TYR A 1 267 ? 11.895 -19.097 -4.967 1.00 98.31 267 TYR A N 1
ATOM 2098 C CA . TYR A 1 267 ? 12.937 -18.103 -4.704 1.00 98.31 267 TYR A CA 1
ATOM 2099 C C . TYR A 1 267 ? 14.108 -18.692 -3.913 1.00 98.31 267 TYR A C 1
ATOM 2101 O O . TYR A 1 267 ? 15.254 -18.496 -4.295 1.00 98.31 267 TYR A O 1
ATOM 2109 N N . ALA A 1 268 ? 13.826 -19.431 -2.839 1.00 97.75 268 ALA A N 1
ATOM 2110 C CA . ALA A 1 268 ? 14.853 -19.999 -1.967 1.00 97.75 268 ALA A CA 1
ATOM 2111 C C . ALA A 1 268 ? 15.712 -21.078 -2.653 1.00 97.75 268 ALA A C 1
ATOM 2113 O O . ALA A 1 268 ? 16.799 -21.379 -2.179 1.00 97.75 268 ALA A O 1
ATOM 2114 N N . ALA A 1 269 ? 15.225 -21.667 -3.749 1.00 97.94 269 ALA A N 1
ATOM 2115 C CA . ALA A 1 269 ? 15.981 -22.612 -4.567 1.00 97.94 269 ALA A CA 1
ATOM 2116 C C . ALA A 1 269 ? 16.874 -21.931 -5.624 1.00 97.94 269 ALA A C 1
ATOM 2118 O O . ALA A 1 269 ? 17.682 -22.605 -6.262 1.00 97.94 269 ALA A O 1
ATOM 2119 N N . ALA A 1 270 ? 16.712 -20.625 -5.857 1.00 97.88 270 ALA A N 1
ATOM 2120 C CA . ALA A 1 270 ? 17.504 -19.893 -6.837 1.00 97.88 270 ALA A CA 1
ATOM 2121 C C . ALA A 1 270 ? 18.865 -19.504 -6.248 1.00 97.88 270 ALA A C 1
ATOM 2123 O O . ALA A 1 270 ? 18.924 -18.904 -5.181 1.00 97.88 270 ALA A O 1
ATOM 2124 N N . ILE A 1 271 ? 19.944 -19.782 -6.984 1.00 97.81 271 ILE A N 1
ATOM 2125 C CA . ILE A 1 271 ? 21.301 -19.352 -6.624 1.00 97.81 271 ILE A CA 1
ATOM 2126 C C . ILE A 1 271 ? 21.586 -18.004 -7.280 1.00 97.81 271 ILE A C 1
ATOM 2128 O O . ILE A 1 271 ? 21.615 -17.895 -8.511 1.00 97.81 271 ILE A O 1
ATOM 2132 N N . SER A 1 272 ? 21.794 -16.970 -6.470 1.00 97.25 272 SER A N 1
ATOM 2133 C CA . SER A 1 272 ? 22.105 -15.630 -6.961 1.00 97.25 272 SER A CA 1
ATOM 2134 C C . SER A 1 272 ? 23.586 -15.473 -7.335 1.00 97.25 272 SER A C 1
ATOM 2136 O O . SER A 1 272 ? 24.449 -16.165 -6.791 1.00 97.25 272 SER A O 1
ATOM 2138 N N . PRO A 1 273 ? 23.921 -14.523 -8.231 1.00 97.81 273 PRO A N 1
ATOM 2139 C CA . PRO A 1 273 ? 25.314 -14.141 -8.460 1.00 97.81 273 PRO A CA 1
ATOM 2140 C C . PRO A 1 273 ? 26.031 -13.720 -7.170 1.00 97.81 273 PRO A C 1
ATOM 2142 O O . PRO A 1 273 ? 27.166 -14.121 -6.959 1.00 97.81 273 PRO A O 1
ATOM 2145 N N . TRP A 1 274 ? 25.340 -13.012 -6.265 1.00 97.50 274 TRP A N 1
ATOM 2146 C CA . TRP A 1 274 ? 25.911 -12.578 -4.986 1.00 97.50 274 TRP A CA 1
ATOM 2147 C C . TRP A 1 274 ? 26.399 -13.760 -4.139 1.00 97.50 274 TRP A C 1
ATOM 2149 O O . TRP A 1 274 ? 27.513 -13.717 -3.633 1.00 97.50 274 TRP A O 1
ATOM 2159 N N . GLU A 1 275 ? 25.612 -14.833 -4.027 1.00 98.19 275 GLU A N 1
ATOM 2160 C CA . GLU A 1 275 ? 26.024 -16.037 -3.287 1.00 98.19 275 GLU A CA 1
ATOM 2161 C C . GLU A 1 275 ? 27.263 -16.685 -3.908 1.00 98.19 275 GLU A C 1
ATOM 2163 O O . GLU A 1 275 ? 28.174 -17.094 -3.195 1.00 98.19 275 GLU A O 1
ATOM 2168 N N . ARG A 1 276 ? 27.340 -16.736 -5.243 1.00 97.94 276 ARG A N 1
ATOM 2169 C CA . ARG A 1 276 ? 28.515 -17.284 -5.934 1.00 97.94 276 ARG A CA 1
ATOM 2170 C C . ARG A 1 276 ? 29.760 -16.456 -5.631 1.00 97.94 276 ARG A C 1
ATOM 2172 O O . ARG A 1 276 ? 30.771 -17.018 -5.227 1.00 97.94 276 ARG A O 1
ATOM 2179 N N . ASP A 1 277 ? 29.657 -15.137 -5.752 1.00 98.25 277 ASP A N 1
ATOM 2180 C CA . ASP A 1 277 ? 30.777 -14.217 -5.533 1.00 98.25 277 ASP A CA 1
ATOM 2181 C C . ASP A 1 277 ? 31.328 -14.269 -4.094 1.00 98.25 277 ASP A C 1
ATOM 2183 O O . ASP A 1 277 ? 32.489 -13.940 -3.877 1.00 98.25 277 ASP A O 1
ATOM 2187 N N . HIS A 1 278 ? 30.520 -14.684 -3.109 1.00 97.88 278 HIS A N 1
ATOM 2188 C CA . HIS A 1 278 ? 30.891 -14.666 -1.685 1.00 97.88 278 HIS A CA 1
ATOM 2189 C C . HIS A 1 278 ? 31.096 -16.057 -1.070 1.00 97.88 278 HIS A C 1
ATOM 2191 O O . HIS A 1 278 ? 31.398 -16.154 0.119 1.00 97.88 278 HIS A O 1
ATOM 2197 N N . THR A 1 279 ? 30.871 -17.142 -1.814 1.00 98.00 279 THR A N 1
ATOM 2198 C CA . THR A 1 279 ? 30.899 -18.504 -1.245 1.00 98.00 279 THR A CA 1
ATOM 2199 C C . THR A 1 279 ? 31.614 -19.526 -2.132 1.00 98.00 279 THR A C 1
ATOM 2201 O O . THR A 1 279 ? 31.802 -20.656 -1.701 1.00 98.00 279 THR A O 1
ATOM 2204 N N . LEU A 1 280 ? 32.065 -19.164 -3.343 1.00 96.75 280 LEU A N 1
ATOM 2205 C CA . LEU A 1 280 ? 32.840 -20.087 -4.188 1.00 96.75 280 LEU A CA 1
ATOM 2206 C C . LEU A 1 280 ? 34.175 -20.521 -3.557 1.00 96.75 280 LEU A C 1
ATOM 2208 O O . LEU A 1 280 ? 34.574 -21.666 -3.756 1.00 96.75 280 LEU A O 1
ATOM 2212 N N . ASP A 1 281 ? 34.808 -19.643 -2.776 1.00 97.00 281 ASP A N 1
ATOM 2213 C CA . ASP A 1 281 ? 36.112 -19.873 -2.134 1.00 97.00 281 ASP A CA 1
ATOM 2214 C C . ASP A 1 281 ? 35.994 -20.064 -0.605 1.00 97.00 281 ASP A C 1
ATOM 2216 O O . ASP A 1 281 ? 36.839 -19.584 0.153 1.00 97.00 281 ASP A O 1
ATOM 2220 N N . CYS A 1 282 ? 34.902 -20.680 -0.135 1.00 88.06 282 CYS A N 1
ATOM 2221 C CA . CYS A 1 282 ? 34.642 -20.887 1.296 1.00 88.06 282 CYS A CA 1
ATOM 2222 C C . CYS A 1 282 ? 35.578 -21.896 1.979 1.00 88.06 282 CYS A C 1
ATOM 2224 O O . CYS A 1 282 ? 35.971 -22.891 1.326 1.00 88.06 282 CYS A O 1
#

Mean predicted aligned error: 2.93 Å